Protein AF-A0A9W2W511-F1 (afdb_monomer_lite)

Structure (mmCIF, N/CA/C/O backbone):
data_AF-A0A9W2W511-F1
#
_entry.id   AF-A0A9W2W511-F1
#
loop_
_atom_site.group_PDB
_atom_site.id
_atom_site.type_symbol
_atom_site.label_atom_id
_atom_site.label_alt_id
_atom_site.label_comp_id
_atom_site.label_asym_id
_atom_site.label_entity_id
_atom_site.label_seq_id
_atom_site.pdbx_PDB_ins_code
_atom_site.Cartn_x
_atom_site.Cartn_y
_atom_site.Cartn_z
_atom_site.occupancy
_atom_site.B_iso_or_equiv
_atom_site.auth_seq_id
_atom_site.auth_comp_id
_atom_site.auth_asym_id
_atom_site.auth_atom_id
_atom_site.pdbx_PDB_model_num
ATOM 1 N N . MET A 1 1 ? -49.261 64.156 20.845 1.00 35.69 1 MET A N 1
ATOM 2 C CA . MET A 1 1 ? -50.528 64.525 20.177 1.00 35.69 1 MET A CA 1
ATOM 3 C C . MET A 1 1 ? -50.580 63.798 18.839 1.00 35.69 1 MET A C 1
ATOM 5 O O . MET A 1 1 ? -49.623 63.997 18.101 1.00 35.69 1 MET A O 1
ATOM 9 N N . PRO A 1 2 ? -51.620 63.019 18.482 1.00 47.09 2 PRO A N 1
ATOM 10 C CA . PRO A 1 2 ? -52.553 62.186 19.269 1.00 47.09 2 PRO A CA 1
ATOM 11 C C . PRO A 1 2 ? -52.069 60.701 19.261 1.00 47.09 2 PRO A C 1
ATOM 13 O O . PRO A 1 2 ? -51.293 60.319 18.399 1.00 47.09 2 PRO A O 1
ATOM 16 N N . VAL A 1 3 ? -52.242 59.843 20.273 1.00 34.47 3 VAL A N 1
ATOM 17 C CA . VAL A 1 3 ? -53.449 59.222 20.862 1.00 34.47 3 VAL A CA 1
ATOM 18 C C . VAL A 1 3 ? -54.371 58.553 19.835 1.00 34.47 3 VAL A C 1
ATOM 20 O O . VAL A 1 3 ? -55.122 59.237 19.152 1.00 34.47 3 VAL A O 1
ATOM 23 N N . SER A 1 4 ? -54.399 57.216 19.814 1.00 40.47 4 SER A N 1
ATOM 24 C CA . SER A 1 4 ? -55.650 56.442 19.774 1.00 40.47 4 SER A CA 1
ATOM 25 C C . SER A 1 4 ? -55.435 54.992 20.209 1.00 40.47 4 SER A C 1
ATOM 27 O O . SER A 1 4 ? -54.408 54.371 19.956 1.00 40.47 4 SER A O 1
ATOM 29 N N . ARG A 1 5 ? -56.439 54.521 20.938 1.00 38.53 5 ARG A N 1
ATOM 30 C CA . ARG A 1 5 ? -56.576 53.324 21.765 1.00 38.53 5 ARG A CA 1
ATOM 31 C C . ARG A 1 5 ? -57.845 52.622 21.275 1.00 38.53 5 ARG A C 1
ATOM 33 O O . ARG A 1 5 ? -58.806 53.330 21.005 1.00 38.53 5 ARG A O 1
ATOM 40 N N . SER A 1 6 ? -57.846 51.291 21.195 1.00 40.50 6 SER A N 1
ATOM 41 C CA . SER A 1 6 ? -59.015 50.385 21.336 1.00 40.50 6 SER A CA 1
ATOM 42 C C . SER A 1 6 ? -58.524 48.972 21.006 1.00 40.50 6 SER A C 1
ATOM 44 O O . SER A 1 6 ? -57.981 48.768 19.930 1.00 40.50 6 SER A O 1
ATOM 46 N N . GLN A 1 7 ? -58.417 48.002 21.916 1.00 40.16 7 GLN A N 1
ATOM 47 C CA . GLN A 1 7 ? -59.412 47.324 22.764 1.00 40.16 7 GLN A CA 1
ATOM 48 C C . GLN A 1 7 ? -60.573 46.642 22.018 1.00 40.16 7 GLN A C 1
ATOM 50 O O . GLN A 1 7 ? -61.466 47.297 21.502 1.00 40.16 7 GLN A O 1
ATOM 55 N N . HIS A 1 8 ? -60.520 45.305 22.116 1.00 36.00 8 HIS A N 1
ATOM 56 C CA . HIS A 1 8 ? -61.588 44.300 22.181 1.00 36.00 8 HIS A CA 1
ATOM 57 C C . HIS A 1 8 ? -62.564 44.127 21.013 1.00 36.00 8 HIS A C 1
ATOM 59 O O . HIS A 1 8 ? -63.449 44.942 20.804 1.00 36.00 8 HIS A O 1
ATOM 65 N N . THR A 1 9 ? -62.552 42.915 20.450 1.00 38.72 9 THR A N 1
ATOM 66 C CA . THR A 1 9 ? -63.749 42.062 20.429 1.00 38.72 9 THR A CA 1
ATOM 67 C C . THR A 1 9 ? -63.367 40.614 20.748 1.00 38.72 9 THR A C 1
ATOM 69 O O . THR A 1 9 ? -62.221 40.195 20.603 1.00 38.72 9 THR A O 1
ATOM 72 N N . ASN A 1 10 ? -64.343 39.926 21.320 1.00 34.25 10 ASN A N 1
ATOM 73 C CA . ASN A 1 10 ? -64.330 38.634 21.981 1.00 34.25 10 ASN A CA 1
ATOM 74 C C . ASN A 1 10 ? -65.014 37.644 21.034 1.00 34.25 10 ASN A C 1
ATOM 76 O O . ASN A 1 10 ? -66.103 37.974 20.575 1.00 34.25 10 ASN A O 1
ATOM 80 N N . GLU A 1 11 ? -64.467 36.453 20.791 1.00 35.28 11 GLU A N 1
ATOM 81 C CA . GLU A 1 11 ? -65.323 35.346 20.362 1.00 35.28 11 GLU A CA 1
ATOM 82 C C . GLU A 1 11 ? -64.813 33.995 20.863 1.00 35.28 11 GLU A C 1
ATOM 84 O O . GLU A 1 11 ? -63.622 33.691 20.908 1.00 35.28 11 GLU A O 1
ATOM 89 N N . ARG A 1 12 ? -65.795 33.238 21.331 1.00 37.22 12 ARG A N 1
ATOM 90 C CA . ARG A 1 12 ? -65.760 32.019 22.119 1.00 37.22 12 ARG A CA 1
ATOM 91 C C . ARG A 1 12 ? -66.079 30.877 21.160 1.00 37.22 12 ARG A C 1
ATOM 93 O O . ARG A 1 12 ? -67.118 30.929 20.515 1.00 37.22 12 ARG A O 1
ATOM 100 N N . ALA A 1 13 ? -65.252 29.839 21.115 1.00 37.69 13 ALA A N 1
ATOM 101 C CA . ALA A 1 13 ? -65.645 28.551 20.555 1.00 37.69 13 ALA A CA 1
ATOM 102 C C . ALA A 1 13 ? -65.171 27.437 21.493 1.00 37.69 13 ALA A C 1
ATOM 104 O O . ALA A 1 13 ? -63.991 27.331 21.824 1.00 37.69 13 ALA A O 1
ATOM 105 N N . GLU A 1 14 ? -66.145 26.680 21.985 1.00 32.97 14 GLU A N 1
ATOM 106 C CA . GLU A 1 14 ? -65.990 25.535 22.870 1.00 32.97 14 GLU A CA 1
ATOM 107 C C . GLU A 1 14 ? -65.532 24.274 22.124 1.00 32.97 14 GLU A C 1
ATOM 109 O O . GLU A 1 14 ? -65.790 24.114 20.936 1.00 32.97 14 GLU A O 1
ATOM 114 N N . ALA A 1 15 ? -64.941 23.373 22.919 1.00 36.94 15 ALA A N 1
ATOM 115 C CA . ALA A 1 15 ? -64.966 21.911 22.837 1.00 36.94 15 ALA A CA 1
ATOM 116 C C . ALA A 1 15 ? -64.470 21.217 21.553 1.00 36.94 15 ALA A C 1
ATOM 118 O O . ALA A 1 15 ? -65.066 21.300 20.492 1.00 36.94 15 ALA A O 1
ATOM 119 N N . HIS A 1 16 ? -63.444 20.374 21.696 1.00 37.28 16 HIS A N 1
ATOM 120 C CA . HIS A 1 16 ? -63.618 18.915 21.745 1.00 37.28 16 HIS A CA 1
ATOM 121 C C . HIS A 1 16 ? -62.263 18.255 22.029 1.00 37.28 16 HIS A C 1
ATOM 123 O O . HIS A 1 16 ? -61.260 18.519 21.370 1.00 37.28 16 HIS A O 1
ATOM 129 N N . GLY A 1 17 ? -62.227 17.419 23.065 1.00 35.94 17 GLY A N 1
ATOM 130 C CA . GLY A 1 17 ? -61.049 16.641 23.412 1.00 35.94 17 GLY A CA 1
ATOM 131 C C . GLY A 1 17 ? -60.789 15.516 22.414 1.00 35.94 17 GLY A C 1
ATOM 132 O O . GLY A 1 17 ? -61.714 14.872 21.933 1.00 35.94 17 GLY A O 1
ATOM 133 N N . CYS A 1 18 ? -59.516 15.213 22.200 1.00 32.47 18 CYS A N 1
ATOM 134 C CA . CYS A 1 18 ? -59.078 13.836 22.046 1.00 32.47 18 CYS A CA 1
ATOM 135 C C . CYS A 1 18 ? -57.700 13.735 22.686 1.00 32.47 18 CYS A C 1
ATOM 137 O O . CYS A 1 18 ? -56.709 14.264 22.183 1.00 32.47 18 CYS A O 1
ATOM 139 N N . GLY A 1 19 ? -57.671 13.115 23.862 1.00 48.19 19 GLY A N 1
ATOM 140 C CA . GLY A 1 19 ? -56.437 12.762 24.526 1.00 48.19 19 GLY A CA 1
ATOM 141 C C . GLY A 1 19 ? -55.664 11.772 23.670 1.00 48.19 19 GLY A C 1
ATOM 142 O O . GLY A 1 19 ? -56.113 10.660 23.424 1.00 48.19 19 GLY A O 1
ATOM 143 N N . THR A 1 20 ? -54.458 12.156 23.297 1.00 41.62 20 THR A N 1
ATOM 144 C CA . THR A 1 20 ? -53.346 11.220 23.211 1.00 41.62 20 THR A CA 1
ATOM 145 C C . THR A 1 20 ? -52.296 11.770 24.149 1.00 41.62 20 THR A C 1
ATOM 147 O O . THR A 1 20 ? -51.426 12.551 23.767 1.00 41.62 20 THR A O 1
ATOM 150 N N . GLY A 1 21 ? -52.446 11.420 25.427 1.00 37.53 21 GLY A N 1
ATOM 151 C CA . GLY A 1 21 ? -51.345 11.517 26.361 1.00 37.53 21 GLY A CA 1
ATOM 152 C C . GLY A 1 21 ? -50.221 10.670 25.790 1.00 37.53 21 GLY A C 1
ATOM 153 O O . GLY A 1 21 ? -50.273 9.446 25.856 1.00 37.53 21 GLY A O 1
ATOM 154 N N . ILE A 1 22 ? -49.219 11.320 25.201 1.00 45.56 22 ILE A N 1
ATOM 155 C CA . ILE A 1 22 ? -47.906 10.712 25.067 1.00 45.56 22 ILE A CA 1
ATOM 156 C C . ILE A 1 22 ? -47.448 10.573 26.510 1.00 45.56 22 ILE A C 1
ATOM 158 O O . ILE A 1 22 ? -46.974 11.528 27.129 1.00 45.56 22 ILE A O 1
ATOM 162 N N . LEU A 1 23 ? -47.724 9.398 27.077 1.00 43.97 23 LEU A N 1
ATOM 163 C CA . LEU A 1 23 ? -47.110 8.938 28.301 1.00 43.97 23 LEU A CA 1
ATOM 164 C C . LEU A 1 23 ? -45.616 9.111 28.071 1.00 43.97 23 LEU A C 1
ATOM 166 O O . LEU A 1 23 ? -44.988 8.359 27.328 1.00 43.97 23 LEU A O 1
ATOM 170 N N . LYS A 1 24 ? -45.067 10.167 28.672 1.00 49.78 24 LYS A N 1
ATOM 171 C CA . LYS A 1 24 ? -43.649 10.261 28.956 1.00 49.78 24 LYS A CA 1
ATOM 172 C C . LYS A 1 24 ? -43.367 9.033 29.804 1.00 49.78 24 LYS A C 1
ATOM 174 O O . LYS A 1 24 ? -43.599 9.051 31.010 1.00 49.78 24 LYS A O 1
ATOM 179 N N . HIS A 1 25 ? -42.956 7.946 29.159 1.00 45.38 25 HIS A N 1
ATOM 180 C CA . HIS A 1 25 ? -42.264 6.876 29.842 1.00 45.38 25 HIS A CA 1
ATOM 181 C C . HIS A 1 25 ? -41.047 7.550 30.466 1.00 45.38 25 HIS A C 1
ATOM 183 O O . HIS A 1 25 ? -40.072 7.867 29.789 1.00 45.38 25 HIS A O 1
ATOM 189 N N . ALA A 1 26 ? -41.155 7.860 31.757 1.00 54.28 26 ALA A N 1
ATOM 190 C CA . ALA A 1 26 ? -39.982 8.037 32.579 1.00 54.28 26 ALA A CA 1
ATOM 191 C C . ALA A 1 26 ? -39.166 6.753 32.385 1.00 54.28 26 ALA A C 1
ATOM 193 O O . ALA A 1 26 ? -39.734 5.668 32.568 1.00 54.28 26 ALA A O 1
ATOM 194 N N . PRO A 1 27 ? -37.896 6.830 31.956 1.00 51.84 27 PRO A N 1
ATOM 195 C CA . PRO A 1 27 ? -37.087 5.635 31.920 1.00 51.84 27 PRO A CA 1
ATOM 196 C C . PRO A 1 27 ? -37.015 5.146 33.361 1.00 51.84 27 PRO A C 1
ATOM 198 O O . PRO A 1 27 ? -36.622 5.886 34.270 1.00 51.84 27 PRO A O 1
ATOM 201 N N . CYS A 1 28 ? -37.499 3.923 33.567 1.00 44.16 28 CYS A N 1
ATOM 202 C CA . CYS A 1 28 ? -37.281 3.209 34.805 1.00 44.16 28 CYS A CA 1
ATOM 203 C C . CYS A 1 28 ? -35.778 3.282 35.093 1.00 44.16 28 CYS A C 1
ATOM 205 O O . CYS A 1 28 ? -34.966 3.136 34.176 1.00 44.16 28 CYS A O 1
ATOM 207 N N . LYS A 1 29 ? -35.404 3.551 36.347 1.00 51.94 29 LYS A N 1
ATOM 208 C CA . LYS A 1 29 ? -34.031 3.369 36.835 1.00 51.94 29 LYS A CA 1
ATOM 209 C C . LYS A 1 29 ? -33.733 1.867 36.882 1.00 51.94 29 LYS A C 1
ATOM 211 O O . LYS A 1 29 ? -33.485 1.309 37.943 1.00 51.94 29 LYS A O 1
ATOM 216 N N . ASP A 1 30 ? -33.780 1.218 35.732 1.00 52.12 30 ASP A N 1
ATOM 217 C CA . ASP A 1 30 ? -33.088 -0.031 35.529 1.00 52.12 30 ASP A CA 1
ATOM 218 C C . ASP A 1 30 ? -31.653 0.365 35.225 1.00 52.12 30 ASP A C 1
ATOM 220 O O . ASP A 1 30 ? -31.381 1.145 34.310 1.00 52.12 30 ASP A O 1
ATOM 224 N N . CYS A 1 31 ? -30.730 -0.113 36.051 1.00 55.03 31 CYS A N 1
ATOM 225 C CA . CYS A 1 31 ? -29.305 -0.040 35.790 1.00 55.03 31 CYS A CA 1
ATOM 226 C C . CYS A 1 31 ? -29.017 -0.840 34.510 1.00 55.03 31 CYS A C 1
ATOM 228 O O . CYS A 1 31 ? -28.556 -1.977 34.583 1.00 55.03 31 CYS A O 1
ATOM 230 N N . GLN A 1 32 ? -29.322 -0.287 33.333 1.00 60.22 32 GLN A N 1
ATOM 231 C CA . GLN A 1 32 ? -28.792 -0.792 32.077 1.00 60.22 32 GLN A CA 1
ATOM 232 C C . GLN A 1 32 ? -27.286 -0.598 32.173 1.00 60.22 32 GLN A C 1
ATOM 234 O O . GLN A 1 32 ? -26.767 0.506 32.021 1.00 60.22 32 GLN A O 1
ATOM 239 N N . ALA A 1 33 ? -26.595 -1.672 32.545 1.00 68.00 33 ALA A N 1
ATOM 240 C CA . ALA A 1 33 ? -25.152 -1.724 32.520 1.00 68.00 33 ALA A CA 1
ATOM 241 C C . ALA A 1 33 ? -24.727 -1.426 31.080 1.00 68.00 33 ALA A C 1
ATOM 243 O O . ALA A 1 33 ? -24.914 -2.252 30.188 1.00 68.00 33 ALA A O 1
ATOM 244 N N . ILE A 1 34 ? -24.219 -0.215 30.851 1.00 80.88 34 ILE A N 1
ATOM 245 C CA . ILE A 1 34 ? -23.644 0.177 29.569 1.00 80.88 34 ILE A CA 1
ATOM 246 C C . ILE A 1 34 ? -22.478 -0.777 29.325 1.00 80.88 34 ILE A C 1
ATOM 248 O O . ILE A 1 34 ? -21.502 -0.786 30.082 1.00 80.88 34 ILE A O 1
ATOM 252 N N . MET A 1 35 ? -22.602 -1.632 28.312 1.00 89.88 35 MET A N 1
ATOM 253 C CA . MET A 1 35 ? -21.525 -2.544 27.955 1.00 89.88 35 MET A CA 1
ATOM 254 C C . MET A 1 35 ? -20.388 -1.733 27.331 1.00 89.88 35 MET A C 1
ATOM 256 O O . MET A 1 35 ? -20.573 -1.039 26.330 1.00 89.88 35 MET A O 1
ATOM 260 N N . LYS A 1 36 ? -19.211 -1.811 27.959 1.00 95.06 36 LYS A N 1
ATOM 261 C CA . LYS A 1 36 ? -17.995 -1.136 27.503 1.00 95.06 36 LYS A CA 1
ATOM 262 C C . LYS A 1 36 ? -17.205 -2.048 26.573 1.00 95.06 36 LYS A C 1
ATOM 264 O O . LYS A 1 36 ? -17.021 -3.227 26.871 1.00 95.06 36 LYS A O 1
ATOM 269 N N . VAL A 1 37 ? -16.710 -1.494 25.473 1.00 95.44 37 VAL A N 1
ATOM 270 C CA . VAL A 1 37 ? -15.959 -2.203 24.433 1.00 95.44 37 VAL A CA 1
ATOM 271 C C . VAL A 1 37 ? -14.602 -1.531 24.245 1.00 95.44 37 VAL A C 1
ATOM 273 O O . VAL A 1 37 ? -14.513 -0.309 24.163 1.00 95.44 37 VAL A O 1
ATOM 276 N N . LEU A 1 38 ? -13.536 -2.327 24.157 1.00 95.44 38 LEU A N 1
ATOM 277 C CA . LEU A 1 38 ? -12.192 -1.839 23.856 1.00 95.44 38 LEU A CA 1
ATOM 278 C C . LEU A 1 38 ? -11.797 -2.251 22.434 1.00 95.44 38 LEU A C 1
ATOM 280 O O . LEU A 1 38 ? -11.765 -3.438 22.116 1.00 95.44 38 LEU A O 1
ATOM 284 N N . LEU A 1 39 ? -11.482 -1.276 21.587 1.00 94.31 39 LEU A N 1
ATOM 285 C CA . LEU A 1 39 ? -11.023 -1.479 20.216 1.00 94.31 39 LEU A CA 1
ATOM 286 C C . LEU A 1 39 ? -9.498 -1.358 20.169 1.00 94.31 39 LEU A C 1
ATOM 288 O O . LEU A 1 39 ? -8.945 -0.312 20.493 1.00 94.31 39 LEU A O 1
ATOM 292 N N . LEU A 1 40 ? -8.820 -2.425 19.747 1.00 94.31 40 LEU A N 1
ATOM 293 C CA . LEU A 1 40 ? -7.361 -2.501 19.635 1.00 94.31 40 LEU A CA 1
ATOM 294 C C . LEU A 1 40 ? -6.981 -2.575 18.152 1.00 94.31 40 LEU A C 1
ATOM 296 O O . LEU A 1 40 ? -6.805 -3.661 17.602 1.00 94.31 40 LEU A O 1
ATOM 300 N N . LYS A 1 41 ? -6.929 -1.428 17.472 1.00 89.94 41 LYS A N 1
ATOM 301 C CA . LYS A 1 41 ? -6.676 -1.359 16.021 1.00 89.94 41 LYS A CA 1
ATOM 302 C C . LYS A 1 41 ? -5.945 -0.083 15.628 1.00 89.94 41 LYS A C 1
ATOM 304 O O . LYS A 1 41 ? -5.939 0.880 16.382 1.00 89.94 41 LYS A O 1
ATOM 309 N N . ASP A 1 42 ? -5.389 -0.065 14.420 1.00 86.31 42 ASP A N 1
ATOM 310 C CA . ASP A 1 42 ? -4.943 1.176 13.775 1.00 86.31 42 ASP A CA 1
ATOM 311 C C . ASP A 1 42 ? -6.146 2.124 13.608 1.00 86.31 42 ASP A C 1
ATOM 313 O O . ASP A 1 42 ? -7.170 1.667 13.082 1.00 86.31 42 ASP A O 1
ATOM 317 N N . PRO A 1 43 ? -6.096 3.388 14.063 1.00 82.75 43 PRO A N 1
ATOM 318 C CA . PRO A 1 43 ? -7.183 4.341 13.870 1.00 82.75 43 PRO A CA 1
ATOM 319 C C . PRO A 1 43 ? -7.488 4.499 12.381 1.00 82.75 43 PRO A C 1
ATOM 321 O O . PRO A 1 43 ? -6.585 4.589 11.553 1.00 82.75 43 PRO A O 1
ATOM 324 N N . LYS A 1 44 ? -8.770 4.502 12.023 1.00 79.06 44 LYS A N 1
ATOM 325 C CA . LYS A 1 44 ? -9.201 4.858 10.671 1.00 79.06 44 LYS A CA 1
ATOM 326 C C . LYS A 1 44 ? -10.322 5.864 10.804 1.00 79.06 44 LYS A C 1
ATOM 328 O O . LYS A 1 44 ? -11.312 5.563 11.459 1.00 79.06 44 LYS A O 1
ATOM 333 N N . GLU A 1 45 ? -10.153 7.016 10.184 1.00 68.56 45 GLU A N 1
ATOM 334 C CA . GLU A 1 45 ? -11.217 8.003 10.063 1.00 68.56 45 GLU A CA 1
ATOM 335 C C . GLU A 1 45 ? -11.918 7.789 8.725 1.00 68.56 45 GLU A C 1
ATOM 337 O O . GLU A 1 45 ? -11.273 7.490 7.716 1.00 68.56 45 GLU A O 1
ATOM 342 N N . ASP A 1 46 ? -13.244 7.870 8.734 1.00 68.50 46 ASP A N 1
ATOM 343 C CA . ASP A 1 46 ? -14.017 8.027 7.509 1.00 68.50 46 ASP A CA 1
ATOM 344 C C . ASP A 1 46 ? -14.319 9.507 7.242 1.00 68.50 46 ASP A C 1
ATOM 346 O O . ASP A 1 46 ? -13.854 10.391 7.965 1.00 68.50 46 ASP A O 1
ATOM 350 N N . ASP A 1 47 ? -15.119 9.785 6.211 1.00 64.62 47 ASP A N 1
ATOM 351 C CA . ASP A 1 47 ? -15.475 11.146 5.788 1.00 64.62 47 ASP A CA 1
ATOM 352 C C . ASP A 1 47 ? -16.151 11.986 6.894 1.00 64.62 47 ASP A C 1
ATOM 354 O O . ASP A 1 47 ? -16.257 13.205 6.771 1.00 64.62 47 ASP A O 1
ATOM 358 N N . CYS A 1 48 ? -16.614 11.355 7.981 1.00 64.06 48 CYS A N 1
ATOM 359 C CA . CYS A 1 48 ? -17.249 12.012 9.125 1.00 64.06 48 CYS A CA 1
ATOM 360 C C . CYS A 1 48 ? -16.296 12.236 10.316 1.00 64.06 48 CYS A C 1
ATOM 362 O O . CYS A 1 48 ? -16.746 12.699 11.365 1.00 64.06 48 CYS A O 1
ATOM 364 N N . GLY A 1 49 ? -15.006 11.901 10.193 1.00 78.56 49 GLY A N 1
ATOM 365 C CA . GLY A 1 49 ? -14.000 12.121 11.240 1.00 78.56 49 GLY A CA 1
ATOM 366 C C . GLY A 1 49 ? -14.173 11.243 12.487 1.00 78.56 49 GLY A C 1
ATOM 367 O O . GLY A 1 49 ? -13.646 11.572 13.548 1.00 78.56 49 GLY A O 1
ATOM 368 N N . GLN A 1 50 ? -14.930 10.143 12.396 1.00 81.62 50 GLN A N 1
ATOM 369 C CA . GLN A 1 50 ? -15.067 9.156 13.473 1.00 81.62 50 GLN A CA 1
ATOM 370 C C . GLN A 1 50 ? -14.731 7.748 12.983 1.00 81.62 50 GLN A C 1
ATOM 372 O O . GLN A 1 50 ? -14.953 7.407 11.823 1.00 81.62 50 GLN A O 1
ATOM 377 N N . ASP A 1 51 ? -14.222 6.903 13.885 1.00 89.44 51 ASP A N 1
ATOM 378 C CA . ASP A 1 51 ? -13.992 5.495 13.565 1.00 89.44 51 ASP A CA 1
ATOM 379 C C . ASP A 1 51 ? -15.341 4.778 13.360 1.00 89.44 51 ASP A C 1
ATOM 381 O O . ASP A 1 51 ? -16.227 4.878 14.222 1.00 89.44 51 ASP A O 1
ATOM 385 N N . PRO A 1 52 ? -15.519 4.029 12.255 1.00 91.06 52 PRO A N 1
ATOM 386 C CA . PRO A 1 52 ? -16.792 3.395 11.931 1.00 91.06 52 PRO A CA 1
ATOM 387 C C . PRO A 1 52 ? -17.253 2.400 13.002 1.00 91.06 52 PRO A C 1
ATOM 389 O O . PRO A 1 52 ? -18.457 2.257 13.203 1.00 91.06 52 PRO A O 1
ATOM 392 N N . TYR A 1 53 ? -16.333 1.754 13.731 1.00 92.38 53 TYR A N 1
ATOM 393 C CA . TYR A 1 53 ? -16.704 0.880 14.844 1.00 92.38 53 TYR A CA 1
ATOM 394 C C . TYR A 1 53 ? -17.244 1.681 16.024 1.00 92.38 53 TYR A C 1
ATOM 396 O O . TYR A 1 53 ? -18.248 1.284 16.601 1.00 92.38 53 TYR A O 1
ATOM 404 N N . ILE A 1 54 ? -16.613 2.805 16.379 1.00 91.44 54 ILE A N 1
ATOM 405 C CA . ILE A 1 54 ? -17.085 3.654 17.483 1.00 91.44 54 ILE A CA 1
ATOM 406 C C . ILE A 1 54 ? -18.492 4.171 17.178 1.00 91.44 54 ILE A C 1
ATOM 408 O O . ILE A 1 54 ? -19.370 4.082 18.036 1.00 91.44 54 ILE A O 1
ATOM 412 N N . ARG A 1 55 ? -18.719 4.657 15.949 1.00 90.56 55 ARG A N 1
ATOM 413 C CA . ARG A 1 55 ? -20.038 5.131 15.519 1.00 90.56 55 ARG A CA 1
ATOM 414 C C . ARG A 1 55 ? -21.081 4.023 15.613 1.00 90.56 55 ARG A C 1
ATOM 416 O O . ARG A 1 55 ? -22.105 4.221 16.258 1.00 90.56 55 ARG A O 1
ATOM 423 N N . GLU A 1 56 ? -20.823 2.875 14.989 1.00 92.94 56 GLU A N 1
ATOM 424 C CA . GLU A 1 56 ? -21.799 1.785 14.925 1.00 92.94 56 GLU A CA 1
ATOM 425 C C . GLU A 1 56 ? -22.105 1.229 16.320 1.00 92.94 56 GLU A C 1
ATOM 427 O O . GLU A 1 56 ? -23.265 1.085 16.683 1.00 92.94 56 GLU A O 1
ATOM 432 N N . LEU A 1 57 ? -21.084 1.000 17.152 1.00 93.19 57 LEU A N 1
ATOM 433 C CA . LEU A 1 57 ? -21.263 0.541 18.534 1.00 93.19 57 LEU A CA 1
ATOM 434 C C . LEU A 1 57 ? -22.088 1.544 19.358 1.00 93.19 57 LEU A C 1
ATOM 436 O O . LEU A 1 57 ? -22.991 1.140 20.095 1.00 93.19 57 LEU A O 1
ATOM 440 N N . GLY A 1 58 ? -21.849 2.844 19.168 1.00 91.38 58 GLY A N 1
ATOM 441 C CA . GLY A 1 58 ? -22.627 3.906 19.803 1.00 91.38 58 GLY A CA 1
ATOM 442 C C . GLY A 1 58 ? -24.118 3.865 19.449 1.00 91.38 58 GLY A C 1
ATOM 443 O O . GLY A 1 58 ? -24.950 4.093 20.328 1.00 91.38 58 GLY A O 1
ATOM 444 N N . LEU A 1 59 ? -24.476 3.500 18.208 1.00 91.19 59 LEU A N 1
ATOM 445 C CA . LEU A 1 59 ? -25.879 3.351 17.782 1.00 91.19 59 LEU A CA 1
ATOM 446 C C . LEU A 1 59 ? -26.625 2.248 18.552 1.00 91.19 59 LEU A C 1
ATOM 448 O O . LEU A 1 59 ? -27.838 2.347 18.729 1.00 91.19 59 LEU A O 1
ATOM 452 N N . TYR A 1 60 ? -25.912 1.236 19.055 1.00 92.88 60 TYR A N 1
ATOM 453 C CA . TYR A 1 60 ? -26.476 0.144 19.861 1.00 92.88 60 TYR A CA 1
ATOM 454 C C . TYR A 1 60 ? -26.294 0.342 21.376 1.00 92.88 60 TYR A C 1
ATOM 456 O O . TYR A 1 60 ? -26.522 -0.588 22.149 1.00 92.88 60 TYR A O 1
ATOM 464 N N . GLY A 1 61 ? -25.891 1.538 21.823 1.00 92.56 61 GLY A N 1
ATOM 465 C CA . GLY A 1 61 ? -25.710 1.848 23.246 1.00 92.56 61 GLY A CA 1
ATOM 466 C C . GLY A 1 61 ? -24.464 1.215 23.877 1.00 92.56 61 GLY A C 1
ATOM 467 O O . GLY A 1 61 ? -24.410 1.056 25.097 1.00 92.56 61 GLY A O 1
ATOM 468 N N . LEU A 1 62 ? -23.473 0.843 23.062 1.00 94.12 62 LEU A N 1
ATOM 469 C CA . LEU A 1 62 ? -22.183 0.320 23.509 1.00 94.12 62 LEU A CA 1
ATOM 470 C C . LEU A 1 62 ? -21.174 1.469 23.630 1.00 94.12 62 LEU A C 1
ATOM 472 O O . LEU A 1 62 ? -20.966 2.234 22.689 1.00 94.12 62 LEU A O 1
ATOM 476 N N . GLU A 1 63 ? -20.513 1.577 24.782 1.00 94.62 63 GLU A N 1
ATOM 477 C CA . GLU A 1 63 ? -19.465 2.578 25.013 1.00 94.62 63 GLU A CA 1
ATOM 478 C C . GLU A 1 63 ? -18.126 2.024 24.513 1.00 94.62 63 GLU A C 1
ATOM 480 O O . GLU A 1 63 ? -17.523 1.167 25.161 1.00 94.62 63 GLU A O 1
ATOM 485 N N . ALA A 1 64 ? -17.670 2.485 23.348 1.00 94.38 64 ALA A N 1
ATOM 486 C CA . ALA A 1 64 ? -16.434 2.018 22.728 1.00 94.38 64 ALA A CA 1
ATOM 487 C C . ALA A 1 64 ? -15.260 2.979 22.976 1.00 94.38 64 ALA A C 1
ATOM 489 O O . ALA A 1 64 ? -15.352 4.171 22.689 1.00 94.38 64 ALA A O 1
ATOM 490 N N . THR A 1 65 ? -14.125 2.437 23.419 1.00 94.44 65 THR A N 1
ATOM 491 C CA . THR A 1 65 ? -12.847 3.154 23.544 1.00 94.44 65 THR A CA 1
ATOM 492 C C . THR A 1 65 ? -11.836 2.542 22.584 1.00 94.44 65 THR A C 1
ATOM 494 O O . THR A 1 65 ? -11.645 1.328 22.597 1.00 94.44 65 THR A O 1
ATOM 497 N N . LEU A 1 66 ? -11.161 3.354 21.767 1.00 93.62 66 LEU A N 1
ATOM 498 C CA . LEU A 1 66 ? -10.127 2.884 20.841 1.00 93.62 66 LEU A CA 1
ATOM 499 C C . LEU A 1 66 ? -8.729 3.161 21.394 1.00 93.62 66 LEU A C 1
ATOM 501 O O . LEU A 1 66 ? -8.404 4.296 21.733 1.00 93.62 66 LEU A O 1
ATOM 505 N N . ILE A 1 67 ? -7.899 2.120 21.446 1.00 94.69 67 ILE A N 1
ATOM 506 C CA . ILE A 1 67 ? -6.465 2.214 21.719 1.00 94.69 67 ILE A CA 1
ATOM 507 C C . ILE A 1 67 ? -5.710 1.819 20.440 1.00 94.69 67 ILE A C 1
ATOM 509 O O . ILE A 1 67 ? -5.845 0.678 19.981 1.00 94.69 67 ILE A O 1
ATOM 513 N N . PRO A 1 68 ? -4.905 2.728 19.861 1.00 92.19 68 PRO A N 1
ATOM 514 C CA . PRO A 1 68 ? -4.044 2.396 18.738 1.00 92.19 68 PRO A CA 1
ATOM 515 C C . PRO A 1 68 ? -2.954 1.419 19.182 1.00 92.19 68 PRO A C 1
ATOM 517 O O . PRO A 1 68 ? -2.201 1.696 20.112 1.00 92.19 68 PRO A O 1
ATOM 520 N N . VAL A 1 69 ? -2.868 0.269 18.513 1.00 93.81 69 VAL A N 1
ATOM 521 C CA . VAL A 1 69 ? -1.866 -0.777 18.814 1.00 93.81 69 VAL A CA 1
ATOM 522 C C . VAL A 1 69 ? -0.809 -0.941 17.724 1.00 93.81 69 VAL A C 1
ATOM 524 O O . VAL A 1 69 ? 0.099 -1.755 17.864 1.00 93.81 69 VAL A O 1
ATOM 527 N N . LEU A 1 70 ? -0.921 -0.177 16.639 1.00 91.50 70 LEU A N 1
ATOM 528 C CA . LEU A 1 70 ? 0.031 -0.160 15.537 1.00 91.50 70 LEU A CA 1
ATOM 529 C C . LEU A 1 70 ? 0.506 1.276 15.314 1.00 91.50 70 LEU A C 1
ATOM 531 O O . LEU A 1 70 ? -0.268 2.220 15.435 1.00 91.50 70 LEU A O 1
ATOM 535 N N . SER A 1 71 ? 1.785 1.415 14.985 1.00 89.19 71 SER A N 1
ATOM 536 C CA . SER A 1 71 ? 2.394 2.631 14.454 1.00 89.19 71 SER A CA 1
ATOM 537 C C . SER A 1 71 ? 3.411 2.210 13.400 1.00 89.19 71 SER A C 1
ATOM 539 O O . SER A 1 71 ? 3.939 1.094 13.451 1.00 89.19 71 SER A O 1
ATOM 541 N N . PHE A 1 72 ? 3.662 3.072 12.425 1.00 89.81 72 PHE A N 1
ATOM 542 C CA . PHE A 1 72 ? 4.626 2.823 11.365 1.00 89.81 72 PHE A CA 1
ATOM 543 C C . PHE A 1 72 ? 5.392 4.100 11.044 1.00 89.81 72 PHE A C 1
ATOM 545 O O . PHE A 1 72 ? 4.897 5.210 11.227 1.00 89.81 72 PHE A O 1
ATOM 552 N N . GLU A 1 73 ? 6.598 3.923 10.520 1.00 94.38 73 GLU A N 1
ATOM 553 C CA . GLU A 1 73 ? 7.442 5.008 10.042 1.00 94.38 73 GLU A CA 1
ATOM 554 C C . GLU A 1 73 ? 7.967 4.670 8.651 1.00 94.38 73 GLU A C 1
ATOM 556 O O . GLU A 1 73 ? 8.237 3.510 8.324 1.00 94.38 73 GLU A O 1
ATOM 561 N N . PHE A 1 74 ? 8.121 5.699 7.824 1.00 94.88 74 PHE A N 1
ATOM 562 C CA . PHE A 1 74 ? 8.699 5.555 6.498 1.00 94.88 74 PHE A CA 1
ATOM 563 C C . PHE A 1 74 ? 10.215 5.691 6.554 1.00 94.88 74 PHE A C 1
ATOM 565 O O . PHE A 1 74 ? 10.745 6.732 6.944 1.00 94.88 74 PHE A O 1
ATOM 572 N N . LEU A 1 75 ? 10.911 4.649 6.109 1.00 93.62 75 LEU A N 1
ATOM 573 C CA . LEU A 1 75 ? 12.366 4.566 6.148 1.00 93.62 75 LEU A CA 1
ATOM 574 C C . LEU A 1 75 ? 12.952 4.602 4.736 1.00 93.62 75 LEU A C 1
ATOM 576 O O . LEU A 1 75 ? 12.325 4.166 3.773 1.00 93.62 75 LEU A O 1
ATOM 580 N N . SER A 1 76 ? 14.182 5.106 4.622 1.00 93.94 76 SER A N 1
ATOM 581 C CA . SER A 1 76 ? 14.986 5.054 3.390 1.00 93.94 76 SER A CA 1
ATOM 582 C C . SER A 1 76 ? 14.323 5.655 2.142 1.00 93.94 76 SER A C 1
ATOM 584 O O . SER A 1 76 ? 14.617 5.227 1.025 1.00 93.94 76 SER A O 1
ATOM 586 N N . LEU A 1 77 ? 13.469 6.671 2.311 1.00 94.31 77 LEU A N 1
ATOM 587 C CA . LEU A 1 77 ? 12.706 7.276 1.213 1.00 94.31 77 LEU A CA 1
ATOM 588 C C . LEU A 1 77 ? 13.599 7.786 0.070 1.00 94.31 77 LEU A C 1
ATOM 590 O O . LEU A 1 77 ? 13.282 7.543 -1.088 1.00 94.31 77 LEU A O 1
ATOM 594 N N . SER A 1 78 ? 14.748 8.399 0.365 1.00 93.06 78 SER A N 1
ATOM 595 C CA . SER A 1 78 ? 15.670 8.877 -0.677 1.00 93.06 78 SER A CA 1
ATOM 596 C C . SER A 1 78 ? 16.250 7.733 -1.518 1.00 93.06 78 SER A C 1
ATOM 598 O O . SER A 1 78 ? 16.270 7.808 -2.744 1.00 93.06 78 SER A O 1
ATOM 600 N N . SER A 1 79 ? 16.651 6.624 -0.881 1.00 94.69 79 SER A N 1
ATOM 601 C CA . SER A 1 79 ? 17.116 5.432 -1.611 1.00 94.69 79 SER A CA 1
ATOM 602 C C . SER A 1 79 ? 15.981 4.791 -2.409 1.00 94.69 79 SER A C 1
ATOM 604 O O . SER A 1 79 ? 16.192 4.301 -3.518 1.00 94.69 79 SER A O 1
ATOM 606 N N . PHE A 1 80 ? 14.756 4.820 -1.880 1.00 94.75 80 PHE A N 1
ATOM 607 C CA . PHE A 1 80 ? 13.597 4.312 -2.598 1.00 94.75 80 PHE A CA 1
ATOM 608 C C . PHE A 1 80 ? 13.315 5.125 -3.868 1.00 94.75 80 PHE A C 1
ATOM 610 O O . PHE A 1 80 ? 13.194 4.556 -4.952 1.00 94.75 80 PHE A O 1
ATOM 617 N N . SER A 1 81 ? 13.316 6.452 -3.756 1.00 94.25 81 SER A N 1
ATOM 618 C CA . SER A 1 81 ? 13.166 7.380 -4.879 1.00 94.25 81 SER A CA 1
ATOM 619 C C . SER A 1 81 ? 14.280 7.222 -5.919 1.00 94.25 81 SER A C 1
ATOM 621 O O . SER A 1 81 ? 14.015 7.240 -7.125 1.00 94.25 81 SER A O 1
ATOM 623 N N . GLU A 1 82 ? 15.531 7.022 -5.496 1.00 94.44 82 GLU A N 1
ATOM 624 C CA . GLU A 1 82 ? 16.642 6.709 -6.400 1.00 94.44 82 GLU A CA 1
ATOM 625 C C . GLU A 1 82 ? 16.365 5.434 -7.205 1.00 94.44 82 GLU A C 1
ATOM 627 O O . GLU A 1 82 ? 16.461 5.450 -8.432 1.00 94.44 82 GLU A O 1
ATOM 632 N N . LYS A 1 83 ? 15.943 4.347 -6.550 1.00 95.75 83 LYS A N 1
ATOM 633 C CA . LYS A 1 83 ? 15.612 3.084 -7.228 1.00 95.75 83 LYS A CA 1
ATOM 634 C C . LYS A 1 83 ? 14.424 3.225 -8.179 1.00 95.75 83 LYS A C 1
ATOM 636 O O . LYS A 1 83 ? 14.479 2.706 -9.290 1.00 95.75 83 LYS A O 1
ATOM 641 N N . LEU A 1 84 ? 13.390 3.970 -7.786 1.00 94.88 84 LEU A N 1
ATOM 642 C CA . LEU A 1 84 ? 12.233 4.262 -8.641 1.00 94.88 84 LEU A CA 1
ATOM 643 C C . LEU A 1 84 ? 12.592 5.093 -9.878 1.00 94.88 84 LEU A C 1
ATOM 645 O O . LEU A 1 84 ? 11.880 5.036 -10.880 1.00 94.88 84 LEU A O 1
ATOM 649 N N . SER A 1 85 ? 13.695 5.842 -9.830 1.00 93.94 85 SER A N 1
ATOM 650 C CA . SER A 1 85 ? 14.176 6.642 -10.963 1.00 93.94 85 SER A CA 1
ATOM 651 C C . SER A 1 85 ? 14.901 5.814 -12.029 1.00 93.94 85 SER A C 1
ATOM 653 O O . SER A 1 85 ? 15.111 6.323 -13.127 1.00 93.94 85 SER A O 1
ATOM 655 N N . HIS A 1 86 ? 15.246 4.558 -11.724 1.00 95.06 86 HIS A N 1
ATOM 656 C CA . HIS A 1 86 ? 16.036 3.667 -12.581 1.00 95.06 86 HIS A CA 1
ATOM 657 C C . HIS A 1 86 ? 15.264 2.375 -12.915 1.00 95.06 86 HIS A C 1
ATOM 659 O O . HIS A 1 86 ? 15.662 1.278 -12.500 1.00 95.06 86 HIS A O 1
ATOM 665 N N . PRO A 1 87 ? 14.123 2.469 -13.629 1.00 94.88 87 PRO A N 1
ATOM 666 C CA . PRO A 1 87 ? 13.292 1.314 -13.967 1.00 94.88 87 PRO A CA 1
ATOM 667 C C . PRO A 1 87 ? 14.061 0.228 -14.735 1.00 94.88 87 PRO A C 1
ATOM 669 O O . PRO A 1 87 ? 13.776 -0.957 -14.580 1.00 94.88 87 PRO A O 1
ATOM 672 N N . GLU A 1 88 ? 15.059 0.588 -15.538 1.00 94.94 88 GLU A N 1
ATOM 673 C CA . GLU A 1 88 ? 15.926 -0.324 -16.291 1.00 94.94 88 GLU A CA 1
ATOM 674 C C . GLU A 1 88 ? 16.649 -1.368 -15.428 1.00 94.94 88 GLU A C 1
ATOM 676 O O . GLU A 1 88 ? 16.929 -2.457 -15.919 1.00 94.94 88 GLU A O 1
ATOM 681 N N . GLY A 1 89 ? 16.881 -1.084 -14.142 1.00 94.56 89 GLY A N 1
ATOM 682 C CA . GLY A 1 89 ? 17.520 -2.019 -13.213 1.00 94.56 89 GLY A CA 1
ATOM 683 C C . GLY A 1 89 ? 16.609 -3.137 -12.693 1.00 94.56 89 GLY A C 1
ATOM 684 O O . GLY A 1 89 ? 17.087 -4.022 -11.986 1.00 94.56 89 GLY A O 1
ATOM 685 N N . TYR A 1 90 ? 15.308 -3.108 -13.005 1.00 97.00 90 TYR A N 1
ATOM 686 C CA . TYR A 1 90 ? 14.311 -3.999 -12.404 1.00 97.00 90 TYR A CA 1
ATOM 687 C C . TYR A 1 90 ? 13.381 -4.621 -13.446 1.00 97.00 90 TYR A C 1
ATOM 689 O O . TYR A 1 90 ? 13.057 -4.004 -14.455 1.00 97.00 90 TYR A O 1
ATOM 697 N N . GLY A 1 91 ? 12.894 -5.837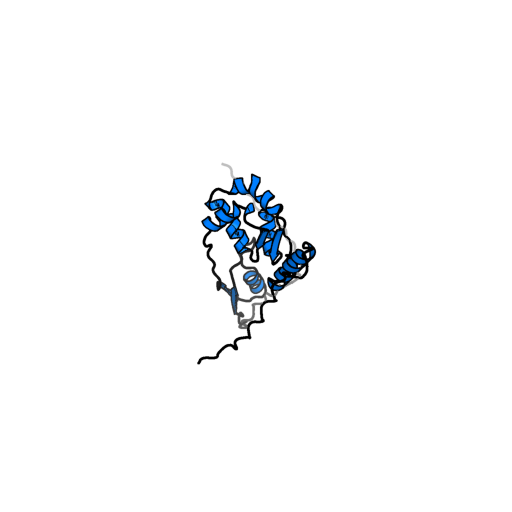 -13.188 1.00 95.31 91 GLY A N 1
ATOM 698 C CA 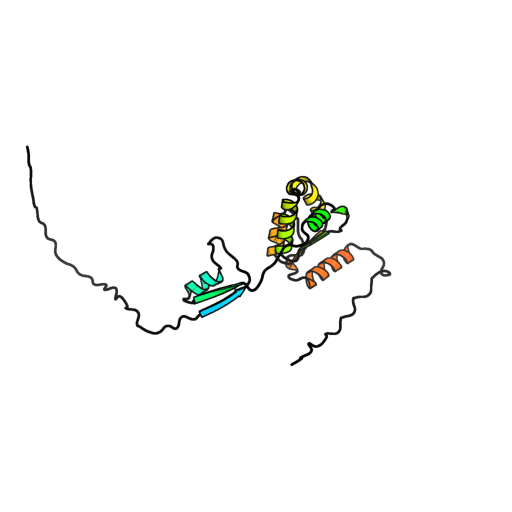. GLY A 1 91 ? 11.885 -6.492 -14.034 1.00 95.31 91 GLY A CA 1
ATOM 699 C C . GLY A 1 91 ? 10.447 -6.024 -13.778 1.00 95.31 91 GLY A C 1
ATOM 700 O O . GLY A 1 91 ? 9.562 -6.309 -14.578 1.00 95.31 91 GLY A O 1
ATOM 701 N N . GLY A 1 92 ? 10.207 -5.314 -12.673 1.00 96.00 92 GLY A N 1
ATOM 702 C CA . GLY A 1 92 ? 8.868 -4.950 -12.225 1.00 96.00 92 GLY A CA 1
ATOM 703 C C . GLY A 1 92 ? 8.825 -4.456 -10.780 1.00 96.00 92 GLY A C 1
ATOM 704 O O . GLY A 1 92 ? 9.869 -4.308 -10.141 1.00 96.00 92 GLY A O 1
ATOM 705 N N . LEU A 1 93 ? 7.614 -4.224 -10.275 1.00 97.56 93 LEU A N 1
ATOM 706 C CA . LEU A 1 93 ? 7.328 -3.804 -8.898 1.00 97.56 93 LEU A CA 1
ATOM 707 C C . LEU A 1 93 ? 6.365 -4.781 -8.221 1.00 97.56 93 LEU A C 1
ATOM 709 O O . LEU A 1 93 ? 5.558 -5.431 -8.882 1.00 97.56 93 LEU A O 1
ATOM 713 N N . ILE A 1 94 ? 6.438 -4.863 -6.892 1.00 97.44 94 ILE A N 1
ATOM 714 C CA . ILE A 1 94 ? 5.498 -5.635 -6.075 1.00 97.44 94 ILE A CA 1
ATOM 715 C C . ILE A 1 94 ? 5.063 -4.774 -4.885 1.00 97.44 94 ILE A C 1
ATOM 717 O O . ILE A 1 94 ? 5.905 -4.369 -4.085 1.00 97.44 94 ILE A O 1
ATOM 721 N N . PHE A 1 95 ? 3.759 -4.537 -4.735 1.00 97.06 95 PHE A N 1
ATOM 722 C CA . PHE A 1 95 ? 3.171 -3.841 -3.589 1.00 97.06 95 PHE A CA 1
ATOM 723 C C . PHE A 1 95 ? 2.281 -4.781 -2.775 1.00 97.06 95 PHE A C 1
ATOM 725 O O . PHE A 1 95 ? 1.213 -5.202 -3.210 1.00 97.06 95 PHE A O 1
ATOM 732 N N . THR A 1 96 ? 2.688 -5.092 -1.548 1.00 95.69 96 THR A N 1
ATOM 733 C CA . THR A 1 96 ? 1.928 -5.982 -0.650 1.00 95.69 96 THR A CA 1
ATOM 734 C C . THR A 1 96 ? 1.170 -5.235 0.448 1.00 95.69 96 THR A C 1
ATOM 736 O O . THR A 1 96 ? 0.485 -5.860 1.253 1.00 95.69 96 THR A O 1
ATOM 739 N N . SER A 1 97 ? 1.295 -3.905 0.504 1.00 94.00 97 SER A N 1
ATOM 740 C CA . SER A 1 97 ? 0.687 -3.062 1.533 1.00 94.00 97 SER A CA 1
ATOM 741 C C . SER A 1 97 ? 0.356 -1.672 0.982 1.00 94.00 97 SER A C 1
ATOM 743 O O . SER A 1 97 ? 1.201 -1.098 0.288 1.00 94.00 97 SER A O 1
ATOM 745 N N . PRO A 1 98 ? -0.792 -1.074 1.356 1.00 94.12 98 PRO A N 1
ATOM 746 C CA . PRO A 1 98 ? -1.110 0.329 1.075 1.00 94.12 98 PRO A CA 1
ATOM 747 C C . PRO A 1 98 ? 0.002 1.294 1.505 1.00 94.12 98 PRO A C 1
ATOM 749 O O . PRO A 1 98 ? 0.337 2.222 0.775 1.00 94.12 98 PRO A O 1
ATOM 752 N N . ARG A 1 99 ? 0.664 1.007 2.635 1.00 95.06 99 ARG A N 1
ATOM 753 C CA . ARG A 1 99 ? 1.767 1.831 3.152 1.00 95.06 99 ARG A CA 1
ATOM 754 C C . ARG A 1 99 ? 2.963 1.862 2.202 1.00 95.06 99 ARG A C 1
ATOM 756 O O . ARG A 1 99 ? 3.642 2.873 2.107 1.00 95.06 99 ARG A O 1
ATOM 763 N N . ALA A 1 100 ? 3.213 0.796 1.442 1.00 95.94 100 ALA A N 1
ATOM 764 C CA . ALA A 1 100 ? 4.283 0.814 0.445 1.00 95.94 100 ALA A CA 1
ATOM 765 C C . ALA A 1 100 ? 3.989 1.802 -0.698 1.00 95.94 100 ALA A C 1
ATOM 767 O O . ALA A 1 100 ? 4.918 2.385 -1.246 1.00 95.94 100 ALA A O 1
ATOM 768 N N . VAL A 1 101 ? 2.712 2.014 -1.031 1.00 95.94 101 VAL A N 1
ATOM 769 C CA . VAL A 1 101 ? 2.287 2.976 -2.058 1.00 95.94 101 VAL A CA 1
ATOM 770 C C . VAL A 1 101 ? 2.386 4.405 -1.533 1.00 95.94 101 VAL A C 1
ATOM 772 O O . VAL A 1 101 ? 2.951 5.262 -2.200 1.00 95.94 101 VAL A O 1
ATOM 775 N N . GLU A 1 102 ? 1.950 4.641 -0.297 1.00 95.38 102 GLU A N 1
ATOM 776 C CA . GLU A 1 102 ? 2.124 5.937 0.375 1.00 95.38 102 GLU A CA 1
ATOM 777 C C . GLU A 1 102 ? 3.610 6.331 0.461 1.00 95.38 102 GLU A C 1
ATOM 779 O O . GLU A 1 102 ? 3.972 7.489 0.259 1.00 95.38 102 GLU A O 1
ATOM 784 N N . ALA A 1 103 ? 4.506 5.361 0.683 1.00 96.12 103 ALA A N 1
ATOM 785 C CA . ALA A 1 103 ? 5.949 5.597 0.657 1.00 96.12 103 ALA A CA 1
ATOM 786 C C . ALA A 1 103 ? 6.457 6.053 -0.725 1.00 96.12 103 ALA A C 1
ATOM 788 O O . ALA A 1 103 ? 7.406 6.837 -0.788 1.00 96.12 103 ALA A O 1
ATOM 789 N N . VAL A 1 104 ? 5.845 5.581 -1.822 1.00 95.56 104 VAL A N 1
ATOM 790 C CA . VAL A 1 104 ? 6.166 6.040 -3.186 1.00 95.56 104 VAL A CA 1
ATOM 791 C C . VAL A 1 104 ? 5.811 7.512 -3.315 1.00 95.56 104 VAL A C 1
ATOM 793 O O . VAL A 1 104 ? 6.671 8.310 -3.674 1.00 95.56 104 VAL A O 1
ATOM 796 N N . GLU A 1 105 ? 4.579 7.886 -2.974 1.00 94.19 105 GLU A N 1
ATOM 797 C CA . GLU A 1 105 ? 4.118 9.276 -3.060 1.00 94.19 105 GLU A CA 1
ATOM 798 C C . GLU A 1 105 ? 5.013 10.202 -2.229 1.00 94.19 105 GLU A C 1
ATOM 800 O O . GLU A 1 105 ? 5.533 11.194 -2.743 1.00 94.19 105 GLU A O 1
ATOM 805 N N . LEU A 1 106 ? 5.301 9.809 -0.985 1.00 94.69 106 LEU A N 1
ATOM 806 C CA . LEU A 1 106 ? 6.155 10.576 -0.083 1.00 94.69 106 LEU A CA 1
ATOM 807 C C . LEU A 1 106 ? 7.595 10.714 -0.585 1.00 94.69 106 LEU A C 1
ATOM 809 O O . LEU A 1 106 ? 8.195 11.775 -0.414 1.00 94.69 106 LEU A O 1
ATOM 813 N N . CYS A 1 107 ? 8.190 9.669 -1.171 1.00 94.19 107 CYS A N 1
ATOM 814 C CA . CYS A 1 107 ? 9.557 9.781 -1.689 1.00 94.19 107 CYS A CA 1
ATOM 815 C C . CYS A 1 107 ? 9.632 10.627 -2.966 1.00 94.19 107 CYS A C 1
ATOM 817 O O . CYS A 1 107 ? 10.599 11.368 -3.144 1.00 94.19 107 CYS A O 1
ATOM 819 N N . LEU A 1 108 ? 8.610 10.562 -3.825 1.00 91.19 108 LEU A N 1
ATOM 820 C CA . LEU A 1 108 ? 8.530 11.374 -5.037 1.00 91.19 108 LEU A CA 1
ATOM 821 C C . LEU A 1 108 ? 8.346 12.857 -4.709 1.00 91.19 108 LEU A C 1
ATOM 823 O O . LEU A 1 108 ? 8.980 13.698 -5.347 1.00 91.19 108 LEU A O 1
ATOM 827 N N . GLU A 1 109 ? 7.528 13.170 -3.703 1.00 90.19 109 GLU A N 1
ATOM 828 C CA . GLU A 1 109 ? 7.335 14.536 -3.222 1.00 90.19 109 GLU A CA 1
ATOM 829 C C . GLU A 1 109 ? 8.614 15.089 -2.584 1.00 90.19 109 GLU A C 1
ATOM 831 O O . GLU A 1 109 ? 9.095 16.147 -2.991 1.00 90.19 109 GLU A O 1
ATOM 836 N N . LYS A 1 110 ? 9.221 14.350 -1.643 1.00 88.00 110 LYS A N 1
ATOM 837 C CA . LYS A 1 110 ? 10.422 14.805 -0.917 1.00 88.00 110 LYS A CA 1
ATOM 838 C C . LYS A 1 110 ? 11.615 15.096 -1.822 1.00 88.00 110 LYS A C 1
ATOM 840 O O . LYS A 1 110 ? 12.345 16.050 -1.565 1.00 88.00 110 LYS A O 1
ATOM 845 N N . ASP A 1 111 ? 11.799 14.311 -2.878 1.00 84.00 111 ASP A N 1
ATOM 846 C CA . ASP A 1 111 ? 12.920 14.482 -3.805 1.00 84.00 111 ASP A CA 1
ATOM 847 C C . ASP A 1 111 ? 12.564 15.353 -5.029 1.00 84.00 111 ASP A C 1
ATOM 849 O O . ASP A 1 111 ? 13.341 15.415 -5.983 1.00 84.00 111 ASP A O 1
ATOM 853 N N . ASN A 1 112 ? 11.406 16.033 -5.027 1.00 85.62 112 ASN A N 1
ATOM 854 C CA . ASN A 1 112 ? 10.895 16.853 -6.139 1.00 85.62 112 ASN A CA 1
ATOM 855 C C . ASN A 1 112 ? 10.799 16.096 -7.482 1.00 85.62 112 ASN A C 1
ATOM 857 O O . ASN A 1 112 ? 10.956 16.674 -8.560 1.00 85.62 112 ASN A O 1
ATOM 861 N N . LYS A 1 113 ? 10.533 14.787 -7.437 1.00 83.06 113 LYS A N 1
ATOM 862 C CA . LYS A 1 113 ? 10.445 13.911 -8.617 1.00 83.06 113 LYS A CA 1
ATOM 863 C C . LYS A 1 113 ? 9.022 13.682 -9.112 1.00 83.06 113 LYS A C 1
ATOM 865 O O . LYS A 1 113 ? 8.843 12.965 -10.092 1.00 83.06 113 LYS A O 1
ATOM 870 N N . THR A 1 114 ? 8.017 14.304 -8.499 1.00 86.00 114 THR A N 1
AT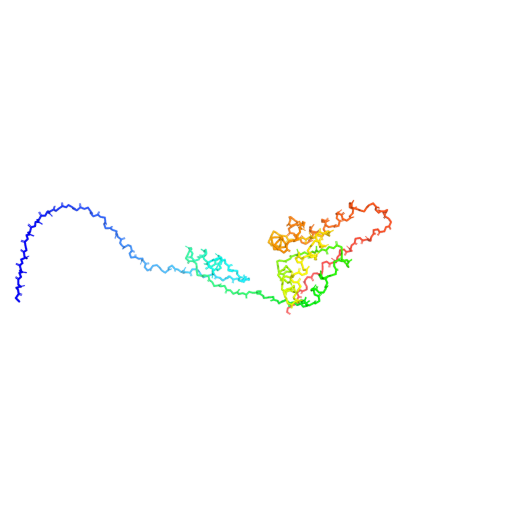OM 871 C CA . THR A 1 114 ? 6.603 14.184 -8.895 1.00 86.00 114 THR A CA 1
ATOM 872 C C . THR A 1 114 ? 6.373 14.462 -10.384 1.00 86.00 114 THR A C 1
ATOM 874 O O . THR A 1 114 ? 5.645 13.726 -11.049 1.00 86.00 114 THR A O 1
ATOM 877 N N . GLU A 1 115 ? 7.030 15.475 -10.945 1.00 88.06 115 GLU A N 1
ATOM 878 C CA . GLU A 1 115 ? 6.866 15.817 -12.364 1.00 88.06 115 GLU A CA 1
ATOM 879 C C . GLU A 1 115 ? 7.595 14.829 -13.286 1.00 88.06 115 GLU A C 1
ATOM 881 O O . GLU A 1 115 ? 7.043 14.393 -14.297 1.00 88.06 115 GLU A O 1
ATOM 886 N N . VAL A 1 116 ? 8.790 14.373 -12.892 1.00 89.50 116 VAL A N 1
ATOM 887 C CA . VAL A 1 116 ? 9.536 13.322 -13.611 1.00 89.50 116 VAL A CA 1
ATOM 888 C C . VAL A 1 116 ? 8.757 12.002 -13.612 1.00 89.50 116 VAL A C 1
ATOM 890 O O . VAL A 1 116 ? 8.731 11.287 -14.620 1.00 89.50 116 VAL A O 1
ATOM 893 N N . TRP A 1 117 ? 8.076 11.698 -12.503 1.00 92.06 117 TRP A N 1
ATOM 894 C CA . TRP A 1 117 ? 7.182 10.553 -12.388 1.00 92.06 117 TRP A CA 1
ATOM 895 C C . TRP A 1 117 ? 6.054 10.619 -13.409 1.00 92.06 117 TRP A C 1
ATOM 897 O O . TRP A 1 117 ? 5.924 9.715 -14.236 1.00 92.06 117 TRP A O 1
ATOM 907 N N . LYS A 1 118 ? 5.285 11.714 -13.389 1.00 89.75 118 LYS A N 1
ATOM 908 C CA . LYS A 1 118 ? 4.134 11.912 -14.277 1.00 89.75 118 LYS A CA 1
ATOM 909 C C . LYS A 1 118 ? 4.521 11.907 -15.754 1.00 89.75 118 LYS A C 1
ATOM 911 O O . LYS A 1 118 ? 3.766 11.362 -16.552 1.00 89.75 118 LYS A O 1
ATOM 916 N N . HIS A 1 119 ? 5.665 12.501 -16.100 1.00 89.44 119 HIS A N 1
ATOM 917 C CA . HIS A 1 119 ? 6.076 12.698 -17.490 1.00 89.44 119 HIS A CA 1
ATOM 918 C C . HIS A 1 119 ? 6.804 11.491 -18.101 1.00 89.44 119 HIS A C 1
ATOM 920 O O . HIS A 1 119 ? 6.744 11.302 -19.311 1.00 89.44 119 HIS A O 1
ATOM 926 N N . SER A 1 120 ? 7.556 10.702 -17.322 1.00 91.44 120 SER A N 1
ATOM 927 C CA . SER A 1 120 ? 8.392 9.638 -17.905 1.00 91.44 120 SER A CA 1
ATOM 928 C C . SER A 1 120 ? 8.425 8.339 -17.111 1.00 91.44 120 SER A C 1
ATOM 930 O O . SER A 1 120 ? 8.290 7.269 -17.704 1.00 91.44 120 SER A O 1
ATOM 932 N N . LEU A 1 121 ? 8.630 8.386 -15.790 1.00 93.44 121 LEU A N 1
ATOM 933 C CA . LEU A 1 121 ? 8.883 7.146 -15.042 1.00 93.44 121 LEU A CA 1
ATOM 934 C C . LEU A 1 121 ? 7.646 6.256 -14.966 1.00 93.44 121 LEU A C 1
ATOM 936 O O . LEU A 1 121 ? 7.784 5.043 -15.089 1.00 93.44 121 LEU A O 1
ATOM 940 N N . LYS A 1 122 ? 6.453 6.841 -14.824 1.00 95.06 122 LYS A N 1
ATOM 941 C CA . LYS A 1 122 ? 5.191 6.096 -14.760 1.00 95.06 122 LYS A CA 1
ATOM 942 C C . LYS A 1 122 ? 5.019 5.160 -15.960 1.00 95.06 122 LYS A C 1
ATOM 944 O O . LYS A 1 122 ? 4.784 3.972 -15.782 1.00 95.06 122 LYS A O 1
ATOM 949 N N . GLU A 1 123 ? 5.207 5.668 -17.178 1.00 94.94 123 GLU A N 1
ATOM 950 C CA . GLU A 1 123 ? 5.075 4.860 -18.399 1.00 94.94 123 GLU A CA 1
ATOM 951 C C . GLU A 1 123 ? 6.163 3.785 -18.501 1.00 94.94 123 GLU A C 1
ATOM 953 O O . GLU A 1 123 ? 5.881 2.647 -18.870 1.00 94.94 123 GLU A O 1
ATOM 958 N N . LYS A 1 124 ? 7.401 4.106 -18.101 1.00 96.12 124 LYS A N 1
ATOM 959 C CA . LYS A 1 124 ? 8.499 3.126 -18.056 1.00 96.12 124 LYS A CA 1
ATOM 960 C C . LYS A 1 124 ? 8.235 1.991 -17.065 1.00 96.12 124 LYS A C 1
ATOM 962 O O . LYS A 1 124 ? 8.661 0.864 -17.314 1.00 96.12 124 LYS A O 1
ATOM 967 N N . TRP A 1 125 ? 7.565 2.283 -15.952 1.00 97.38 125 TRP A N 1
ATOM 968 C CA . TRP A 1 125 ? 7.140 1.274 -14.985 1.00 97.38 125 TRP A CA 1
ATOM 969 C C . TRP A 1 125 ? 5.919 0.483 -15.469 1.00 97.38 125 TRP A C 1
ATOM 971 O O . TRP A 1 125 ? 5.909 -0.726 -15.273 1.00 97.38 125 TRP A O 1
ATOM 981 N N . ASN A 1 126 ? 4.967 1.101 -16.176 1.00 96.38 126 ASN A N 1
ATOM 982 C CA . ASN A 1 126 ? 3.839 0.389 -16.804 1.00 96.38 126 ASN A CA 1
ATOM 983 C C . ASN A 1 126 ? 4.251 -0.525 -17.960 1.00 96.38 126 ASN A C 1
ATOM 985 O O . ASN A 1 126 ? 3.577 -1.507 -18.244 1.00 96.38 126 ASN A O 1
ATOM 989 N N . ALA A 1 127 ? 5.389 -0.259 -18.602 1.00 95.62 127 ALA A N 1
ATOM 990 C CA . ALA A 1 127 ? 5.984 -1.194 -19.554 1.00 95.62 127 ALA A CA 1
ATOM 991 C C . ALA A 1 127 ? 6.546 -2.472 -18.886 1.00 95.62 127 ALA A C 1
ATOM 993 O O . ALA A 1 127 ? 7.046 -3.359 -19.579 1.00 95.62 127 ALA A O 1
ATOM 994 N N . LYS A 1 128 ? 6.510 -2.564 -17.550 1.00 95.81 128 LYS A N 1
ATOM 995 C CA . LYS A 1 128 ? 6.993 -3.692 -16.743 1.00 95.81 128 LYS A CA 1
ATOM 996 C C . LYS A 1 128 ? 5.843 -4.306 -15.948 1.00 95.81 128 LYS A C 1
ATOM 998 O O . LYS A 1 128 ? 4.760 -3.744 -15.850 1.00 95.81 128 LYS A O 1
ATOM 1003 N N . SER A 1 129 ? 6.085 -5.467 -15.344 1.00 96.12 129 SER A N 1
ATOM 1004 C CA . SER A 1 129 ? 5.074 -6.108 -14.502 1.00 96.12 129 SER A CA 1
ATOM 1005 C C . SER A 1 129 ? 4.954 -5.404 -13.149 1.00 96.12 129 SER A C 1
ATOM 1007 O O . SER A 1 129 ? 5.936 -5.305 -12.412 1.00 96.12 129 SER A O 1
ATOM 1009 N N . VAL A 1 130 ? 3.749 -4.969 -12.784 1.00 97.50 130 VAL A N 1
ATOM 1010 C CA . VAL A 1 130 ? 3.451 -4.421 -11.455 1.00 97.50 130 VAL A CA 1
ATOM 1011 C C . VAL A 1 130 ? 2.449 -5.336 -10.760 1.00 97.50 130 VAL A C 1
ATOM 1013 O O . VAL A 1 130 ? 1.312 -5.498 -11.194 1.00 97.50 130 VAL A O 1
ATOM 1016 N N . TYR A 1 131 ? 2.883 -5.952 -9.667 1.00 97.44 131 TYR A N 1
ATOM 1017 C CA . TYR A 1 131 ? 2.087 -6.903 -8.902 1.00 97.44 131 TYR A CA 1
ATOM 1018 C C . TYR A 1 131 ? 1.594 -6.290 -7.600 1.00 97.44 131 TYR A C 1
ATOM 1020 O O . TYR A 1 131 ? 2.323 -5.547 -6.941 1.00 97.44 131 TYR A O 1
ATOM 1028 N N . VAL A 1 132 ? 0.383 -6.645 -7.183 1.00 97.38 132 VAL A N 1
ATOM 1029 C CA . VAL A 1 132 ? -0.205 -6.156 -5.933 1.00 97.38 132 VAL A CA 1
ATOM 1030 C C . VAL A 1 132 ? -0.905 -7.259 -5.149 1.00 97.38 132 VAL A C 1
ATOM 1032 O O . VAL A 1 132 ? -1.380 -8.232 -5.724 1.00 97.38 132 VAL A O 1
ATOM 1035 N N . VAL A 1 133 ? -1.006 -7.094 -3.827 1.00 96.12 133 VAL A N 1
ATOM 1036 C CA . VAL A 1 133 ? -1.880 -7.915 -2.972 1.00 96.12 133 VAL A CA 1
ATOM 1037 C C . VAL A 1 133 ? -3.005 -7.051 -2.414 1.00 96.12 133 VAL A C 1
ATOM 1039 O O . VAL A 1 133 ? -2.759 -6.070 -1.705 1.00 96.12 133 VAL A O 1
ATOM 1042 N N . GLY A 1 134 ? -4.244 -7.464 -2.684 1.00 93.56 134 GLY A N 1
ATOM 1043 C CA . GLY A 1 134 ? -5.451 -6.864 -2.127 1.00 93.56 134 GLY A CA 1
ATOM 1044 C C . GLY A 1 134 ? -5.934 -5.613 -2.864 1.00 93.56 134 GLY A C 1
ATOM 1045 O O . GLY A 1 134 ? -5.154 -4.782 -3.334 1.00 93.56 134 GLY A O 1
ATOM 1046 N N . SER A 1 135 ? -7.257 -5.456 -2.902 1.00 92.75 135 SER A N 1
ATOM 1047 C CA . SER A 1 135 ? -7.947 -4.362 -3.600 1.00 92.75 135 SER A CA 1
ATOM 1048 C C . SER A 1 135 ? -7.617 -2.977 -3.039 1.00 92.75 135 SER A C 1
ATOM 1050 O O . SER A 1 135 ? -7.538 -2.008 -3.792 1.00 92.75 135 SER A O 1
ATOM 1052 N N . ALA A 1 136 ? -7.378 -2.866 -1.727 1.00 92.62 136 ALA A N 1
ATOM 1053 C CA . ALA A 1 136 ? -6.989 -1.605 -1.097 1.00 92.62 136 ALA A CA 1
ATOM 1054 C C . ALA A 1 136 ? -5.638 -1.097 -1.630 1.00 92.62 136 ALA A C 1
ATOM 1056 O O . ALA A 1 136 ? -5.513 0.077 -1.967 1.00 92.62 136 ALA A O 1
ATOM 1057 N N . THR A 1 137 ? -4.650 -1.989 -1.754 1.00 95.06 137 THR A N 1
ATOM 1058 C CA . THR A 1 137 ? -3.335 -1.659 -2.317 1.00 95.06 137 THR A CA 1
ATOM 1059 C C . THR A 1 137 ? -3.459 -1.330 -3.801 1.00 95.06 137 THR A C 1
ATOM 1061 O O . THR A 1 137 ? -3.001 -0.274 -4.220 1.00 95.06 137 THR A O 1
ATOM 1064 N N . SER A 1 138 ? -4.144 -2.186 -4.570 1.00 95.94 138 SER A N 1
ATOM 1065 C CA . SER A 1 138 ? -4.429 -1.983 -6.000 1.00 95.94 138 SER A CA 1
ATOM 1066 C C . SER A 1 138 ? -5.029 -0.602 -6.277 1.00 95.94 138 SER A C 1
ATOM 1068 O O . SER A 1 138 ? -4.518 0.157 -7.095 1.00 95.94 138 SER A O 1
ATOM 1070 N N . SER A 1 139 ? -6.039 -0.210 -5.494 1.00 95.38 139 SER A N 1
ATOM 1071 C CA . SER A 1 139 ? -6.701 1.090 -5.629 1.00 95.38 139 SER A CA 1
ATOM 1072 C C . SER A 1 139 ? -5.740 2.268 -5.456 1.00 95.38 139 SER A C 1
ATOM 1074 O O . SER A 1 139 ? -5.876 3.265 -6.158 1.00 95.38 139 SER A O 1
ATOM 1076 N N . LEU A 1 140 ? -4.772 2.184 -4.536 1.00 96.00 140 LEU A N 1
ATOM 1077 C CA . LEU A 1 140 ? -3.758 3.230 -4.367 1.00 96.00 140 LEU A CA 1
ATOM 1078 C C . LEU A 1 140 ? -2.714 3.201 -5.485 1.00 96.00 140 LEU A C 1
ATOM 1080 O O . LEU A 1 140 ? -2.318 4.254 -5.978 1.00 96.00 140 LEU A O 1
ATOM 1084 N N . VAL A 1 141 ? -2.291 2.015 -5.923 1.00 96.62 141 VAL A N 1
ATOM 1085 C CA . VAL A 1 141 ? -1.320 1.890 -7.019 1.00 96.62 141 VAL A CA 1
ATOM 1086 C C . VAL A 1 141 ? -1.900 2.436 -8.334 1.00 96.62 141 VAL A C 1
ATOM 1088 O O . VAL A 1 141 ? -1.228 3.170 -9.059 1.00 96.62 141 VAL A O 1
ATOM 1091 N N . ASN A 1 142 ? -3.185 2.200 -8.592 1.00 95.81 142 ASN A N 1
ATOM 1092 C CA . ASN A 1 142 ? -3.875 2.769 -9.749 1.00 95.81 142 ASN A CA 1
ATOM 1093 C C . ASN A 1 142 ? -3.974 4.307 -9.656 1.00 95.81 142 ASN A C 1
ATOM 1095 O O . ASN A 1 142 ? -3.889 4.989 -10.676 1.00 95.81 142 ASN A O 1
ATOM 1099 N N . LYS A 1 143 ? -4.086 4.889 -8.448 1.00 95.31 143 LYS A N 1
ATOM 1100 C CA . LYS A 1 143 ? -4.087 6.358 -8.253 1.00 95.31 143 LYS A CA 1
ATOM 1101 C C . LYS A 1 143 ? -2.751 7.007 -8.613 1.00 95.31 143 LYS A C 1
ATOM 1103 O O . LYS A 1 143 ? -2.756 8.102 -9.169 1.00 95.31 143 LYS A O 1
ATOM 1108 N N . ILE A 1 144 ? -1.625 6.331 -8.368 1.00 94.50 144 ILE A N 1
ATOM 1109 C CA . ILE A 1 144 ? -0.303 6.803 -8.826 1.00 94.50 144 ILE A CA 1
ATOM 1110 C C . ILE A 1 144 ? -0.054 6.514 -10.319 1.00 94.50 144 ILE A C 1
ATOM 1112 O O . ILE A 1 144 ? 0.990 6.888 -10.864 1.00 94.50 144 ILE A O 1
ATOM 1116 N N . GLY A 1 145 ? -1.040 5.905 -10.986 1.00 95.06 145 GLY A N 1
ATOM 1117 C CA . GLY A 1 145 ? -1.109 5.702 -12.426 1.00 95.06 145 GLY A CA 1
ATOM 1118 C C . GLY A 1 145 ? -0.362 4.472 -12.930 1.00 95.06 145 GLY A C 1
ATOM 1119 O O . GLY A 1 145 ? 0.055 4.470 -14.090 1.00 95.06 145 GLY A O 1
ATOM 1120 N N . LEU A 1 146 ? -0.167 3.467 -12.071 1.00 96.69 146 LEU A N 1
ATOM 1121 C CA . LEU A 1 146 ? 0.396 2.181 -12.467 1.00 96.69 146 LEU A CA 1
ATOM 1122 C C . LEU A 1 146 ? -0.699 1.136 -12.702 1.00 96.69 146 LEU A C 1
ATOM 1124 O O . LEU A 1 146 ? -1.621 1.036 -11.895 1.00 96.69 146 LEU A O 1
ATOM 1128 N N . ASP A 1 147 ? -0.558 0.337 -13.756 1.00 95.31 147 ASP A N 1
ATOM 1129 C CA . ASP A 1 147 ? -1.467 -0.768 -14.074 1.00 95.31 147 ASP A CA 1
ATOM 1130 C C . ASP A 1 147 ? -1.046 -2.029 -13.317 1.00 95.31 147 ASP A C 1
ATOM 1132 O O . ASP A 1 147 ? 0.111 -2.443 -13.386 1.00 95.31 147 ASP A O 1
ATOM 1136 N N . THR A 1 148 ? -1.971 -2.645 -12.579 1.00 94.69 148 THR A N 1
ATOM 1137 C CA . THR A 1 148 ? -1.638 -3.700 -11.612 1.00 94.69 148 THR A CA 1
ATOM 1138 C C . THR A 1 148 ? -2.215 -5.065 -11.948 1.00 94.69 148 THR A C 1
ATOM 1140 O O . THR A 1 148 ? -3.279 -5.200 -12.547 1.00 94.69 148 THR A O 1
ATOM 1143 N N . GLU A 1 149 ? -1.519 -6.104 -11.490 1.00 94.06 149 GLU A N 1
ATOM 1144 C CA . GLU A 1 149 ? -1.957 -7.493 -11.570 1.00 94.06 149 GLU A CA 1
ATOM 1145 C C . GLU A 1 149 ? -1.887 -8.191 -10.204 1.00 94.06 149 GLU A C 1
ATOM 1147 O O . GLU A 1 149 ? -1.081 -7.842 -9.341 1.00 94.06 149 GLU A O 1
ATOM 1152 N N . GLY A 1 150 ? -2.690 -9.239 -10.013 1.00 91.12 150 GLY A N 1
ATOM 1153 C CA . GLY A 1 150 ? -2.597 -10.106 -8.831 1.00 91.12 150 GLY A CA 1
ATOM 1154 C C . GLY A 1 150 ? -3.388 -9.643 -7.603 1.00 91.12 150 GLY A C 1
ATOM 1155 O O . GLY A 1 150 ? -3.342 -10.311 -6.571 1.00 91.12 150 GLY A O 1
ATOM 1156 N N . GLU A 1 151 ? -4.187 -8.573 -7.697 1.00 91.50 151 GLU A N 1
ATOM 1157 C CA . GLU A 1 151 ? -5.009 -8.091 -6.572 1.00 91.50 151 GLU A CA 1
ATOM 1158 C C . GLU A 1 151 ? -5.927 -9.174 -5.974 1.00 91.50 151 GLU A C 1
ATOM 1160 O O . GLU A 1 151 ? -6.167 -9.193 -4.763 1.00 91.50 151 GLU A O 1
ATOM 1165 N N . SER A 1 152 ? -6.377 -10.114 -6.812 1.00 91.25 152 SER A N 1
ATOM 1166 C CA . SER A 1 152 ? -7.251 -11.238 -6.470 1.00 91.25 152 SER A CA 1
ATOM 1167 C C . SER A 1 152 ? -6.515 -12.447 -5.878 1.00 91.25 152 SER A C 1
ATOM 1169 O O . SER A 1 152 ? -7.165 -13.368 -5.383 1.00 91.25 152 SER A O 1
ATOM 1171 N N . CYS A 1 153 ? -5.175 -12.450 -5.856 1.00 89.81 153 CYS A N 1
ATOM 1172 C CA . CYS A 1 153 ? -4.385 -13.512 -5.224 1.00 89.81 153 CYS A CA 1
ATOM 1173 C C . CYS A 1 153 ? -4.654 -13.598 -3.712 1.00 89.81 153 CYS A C 1
ATOM 1175 O O . CYS A 1 153 ? -4.536 -14.668 -3.120 1.00 89.81 153 CYS A O 1
ATOM 1177 N N . GLY A 1 154 ? -5.049 -12.491 -3.077 1.00 87.50 154 GLY A N 1
ATOM 1178 C CA . GLY A 1 154 ? -5.494 -12.433 -1.682 1.00 87.50 154 GLY A CA 1
ATOM 1179 C C . GLY A 1 154 ? -4.380 -12.480 -0.631 1.00 87.50 154 GLY A C 1
ATOM 1180 O O . GLY A 1 154 ? -4.522 -11.847 0.411 1.00 87.50 154 GLY A O 1
ATOM 1181 N N . ASN A 1 155 ? -3.267 -13.176 -0.886 1.00 92.88 155 ASN A N 1
ATOM 1182 C CA . ASN A 1 155 ? -2.095 -13.200 -0.006 1.00 92.88 155 ASN A CA 1
ATOM 1183 C C . ASN A 1 155 ? -0.770 -13.292 -0.784 1.00 92.88 155 ASN A C 1
ATOM 1185 O O . ASN A 1 155 ? -0.749 -13.439 -2.009 1.00 92.88 155 ASN A O 1
ATOM 1189 N N . ALA A 1 156 ? 0.339 -13.173 -0.051 1.00 93.31 156 ALA A N 1
ATOM 1190 C CA . ALA A 1 156 ? 1.683 -13.166 -0.617 1.00 93.31 156 ALA A CA 1
ATOM 1191 C C . ALA A 1 156 ? 2.068 -14.521 -1.229 1.00 93.31 156 ALA A C 1
ATOM 1193 O O . ALA A 1 156 ? 2.723 -14.552 -2.267 1.00 93.31 156 ALA A O 1
ATOM 1194 N N . GLU A 1 157 ? 1.639 -15.630 -0.625 1.00 95.19 157 GLU A N 1
ATOM 1195 C CA . GLU A 1 157 ? 1.940 -16.982 -1.094 1.00 95.19 157 GLU A CA 1
ATOM 1196 C C . GLU A 1 157 ? 1.341 -17.229 -2.481 1.00 95.19 157 GLU A C 1
ATOM 1198 O O . GLU A 1 157 ? 2.051 -17.595 -3.417 1.00 95.19 157 GLU A O 1
ATOM 1203 N N . LYS A 1 158 ? 0.049 -16.934 -2.645 1.00 95.81 158 LYS A N 1
ATOM 1204 C CA . LYS A 1 158 ? -0.653 -17.080 -3.924 1.00 95.81 158 LYS A CA 1
ATOM 1205 C C . LYS A 1 158 ? -0.134 -16.115 -4.979 1.00 95.81 158 LYS A C 1
ATOM 1207 O O . LYS A 1 158 ? -0.081 -16.472 -6.153 1.00 95.81 158 LYS A O 1
ATOM 1212 N N . LEU A 1 159 ? 0.264 -14.902 -4.584 1.00 95.25 159 LEU A N 1
ATOM 1213 C CA . LEU A 1 159 ? 0.889 -13.971 -5.519 1.00 95.25 159 LEU A CA 1
ATOM 1214 C C . LEU A 1 159 ? 2.247 -14.502 -5.999 1.00 95.25 159 LEU A C 1
ATOM 1216 O O . LEU A 1 159 ? 2.549 -14.421 -7.187 1.00 95.25 159 LEU A O 1
ATOM 1220 N N . ALA A 1 160 ? 3.051 -15.087 -5.110 1.00 95.94 160 ALA A N 1
ATOM 1221 C CA . ALA A 1 160 ? 4.323 -15.695 -5.485 1.00 95.94 160 ALA A CA 1
ATOM 1222 C C . ALA A 1 160 ? 4.127 -16.878 -6.447 1.00 95.94 160 ALA A C 1
ATOM 1224 O O . ALA A 1 160 ? 4.848 -16.977 -7.441 1.00 95.94 160 ALA A O 1
ATOM 1225 N N . GLU A 1 161 ? 3.127 -17.733 -6.207 1.00 95.25 161 GLU A N 1
ATOM 1226 C CA . GLU A 1 161 ? 2.746 -18.812 -7.129 1.00 95.25 161 GLU A CA 1
ATOM 1227 C C . GLU A 1 161 ? 2.329 -18.262 -8.501 1.00 95.25 161 GLU A C 1
ATOM 1229 O O . GLU A 1 161 ? 2.821 -18.735 -9.529 1.00 95.25 161 GLU A O 1
ATOM 1234 N N . TYR A 1 162 ? 1.491 -17.219 -8.524 1.00 93.94 162 TYR A N 1
ATOM 1235 C CA . TYR A 1 162 ? 1.065 -16.541 -9.752 1.00 93.94 162 TYR A CA 1
ATOM 1236 C C . TYR A 1 162 ? 2.263 -16.015 -10.553 1.00 93.94 162 TYR A C 1
ATOM 1238 O O . TYR A 1 162 ? 2.407 -16.342 -11.733 1.00 93.94 162 TYR A O 1
ATOM 1246 N N . ILE A 1 163 ? 3.173 -15.282 -9.905 1.00 95.00 163 ILE A N 1
ATOM 1247 C CA . ILE A 1 163 ? 4.380 -14.738 -10.541 1.00 95.00 163 ILE A CA 1
ATOM 1248 C C . ILE A 1 163 ? 5.259 -15.866 -11.102 1.00 95.00 163 ILE A C 1
ATOM 1250 O O . ILE A 1 163 ? 5.671 -15.804 -12.261 1.00 95.00 163 ILE A O 1
ATOM 1254 N N . CYS A 1 164 ? 5.516 -16.919 -10.317 1.00 94.38 164 CYS A N 1
ATOM 1255 C CA . CYS A 1 164 ? 6.333 -18.054 -10.755 1.00 94.38 164 CYS A CA 1
ATOM 1256 C C . CYS A 1 164 ? 5.708 -18.791 -11.946 1.00 94.38 164 CYS A C 1
ATOM 1258 O O . CYS A 1 164 ? 6.418 -19.174 -12.876 1.00 94.38 164 CYS A O 1
ATOM 1260 N N . SER A 1 165 ? 4.385 -18.974 -11.939 1.00 91.94 165 SER A N 1
ATOM 1261 C CA . SER A 1 165 ? 3.672 -19.646 -13.028 1.00 91.94 165 SER A CA 1
ATOM 1262 C C . SER A 1 165 ? 3.751 -18.862 -14.342 1.00 91.94 165 SER A C 1
ATOM 1264 O O . SER A 1 165 ? 4.029 -19.455 -15.383 1.00 91.94 165 SER A O 1
ATOM 1266 N N . ARG A 1 166 ? 3.619 -17.527 -14.291 1.00 88.69 166 ARG A N 1
ATOM 1267 C CA . ARG A 1 166 ? 3.782 -16.656 -15.466 1.00 88.69 166 ARG A CA 1
ATOM 1268 C C . ARG A 1 166 ? 5.209 -16.645 -15.987 1.00 88.69 166 ARG A C 1
ATOM 1270 O O . ARG A 1 166 ? 5.426 -16.700 -17.195 1.00 88.69 166 ARG A O 1
ATOM 1277 N N . ALA A 1 167 ? 6.187 -16.596 -15.085 1.00 83.38 167 ALA A N 1
ATOM 1278 C CA . ALA A 1 167 ? 7.589 -16.669 -15.472 1.00 83.38 167 ALA A CA 1
ATOM 1279 C C . ALA A 1 167 ? 7.887 -17.988 -16.202 1.00 83.38 167 ALA A C 1
ATOM 1281 O O . ALA A 1 167 ? 8.550 -17.973 -17.236 1.00 83.38 167 ALA A O 1
ATOM 1282 N N . ALA A 1 168 ? 7.334 -19.106 -15.719 1.00 78.94 168 ALA A N 1
ATOM 1283 C CA . AL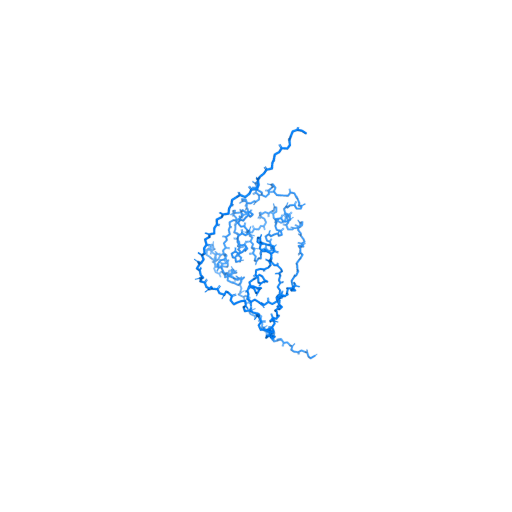A A 1 168 ? 7.457 -20.415 -16.355 1.00 78.94 168 ALA A CA 1
ATOM 1284 C C . ALA A 1 168 ? 6.732 -20.504 -17.712 1.00 78.94 168 ALA A C 1
ATOM 1286 O O . ALA A 1 168 ? 7.220 -21.179 -18.609 1.00 78.94 168 ALA A O 1
ATOM 1287 N N . SER A 1 169 ? 5.596 -19.821 -17.894 1.00 71.94 169 SER A N 1
ATOM 1288 C CA . SER A 1 169 ? 4.877 -19.817 -19.178 1.00 71.94 169 SER A CA 1
ATOM 1289 C C . SER A 1 169 ? 5.511 -18.911 -20.237 1.00 71.94 169 SER A C 1
ATOM 1291 O O . SER A 1 169 ? 5.380 -19.186 -21.423 1.00 71.94 169 SER A O 1
ATOM 1293 N N . CYS A 1 170 ? 6.194 -17.837 -19.828 1.00 60.72 170 CYS A N 1
ATOM 1294 C CA . CYS A 1 170 ? 6.934 -16.955 -20.741 1.00 60.72 170 CYS A CA 1
ATOM 1295 C C . CYS A 1 170 ? 8.347 -17.469 -21.065 1.00 60.72 170 CYS A C 1
ATOM 1297 O O . CYS A 1 170 ? 9.032 -16.883 -21.900 1.00 60.72 170 CYS A O 1
ATOM 1299 N N . SER A 1 171 ? 8.790 -18.546 -20.410 1.00 50.75 171 SER A N 1
ATOM 1300 C CA . SER A 1 171 ? 10.076 -19.194 -20.653 1.00 50.75 171 SER A CA 1
ATOM 1301 C C . SER A 1 171 ? 9.889 -20.529 -21.381 1.00 50.75 171 SER A C 1
ATOM 1303 O O . SER A 1 171 ? 9.727 -21.573 -20.758 1.00 50.75 171 SER A O 1
ATOM 1305 N N . GLU A 1 172 ? 10.037 -20.543 -22.709 1.00 47.31 172 GLU A N 1
ATOM 1306 C CA . GLU A 1 172 ? 10.619 -21.724 -23.364 1.00 47.31 172 GLU A CA 1
ATOM 1307 C C . GLU A 1 172 ? 12.100 -21.804 -22.951 1.00 47.31 172 GLU A C 1
ATOM 1309 O O . GLU A 1 172 ? 12.997 -21.440 -23.704 1.00 47.31 172 GLU A O 1
ATOM 1314 N N . PHE A 1 173 ? 12.376 -22.215 -21.711 1.00 47.38 173 PHE A N 1
ATOM 1315 C CA . PHE A 1 173 ? 13.729 -22.546 -21.266 1.00 47.38 173 PHE A CA 1
ATOM 1316 C C . PHE A 1 173 ? 13.853 -24.070 -21.109 1.00 47.38 173 PHE A C 1
ATOM 1318 O O . PHE A 1 173 ? 12.987 -24.703 -20.492 1.00 47.38 173 PHE A O 1
ATOM 1325 N N . PRO A 1 174 ? 14.912 -24.694 -21.659 1.00 48.72 174 PRO A N 1
ATOM 1326 C CA . PRO A 1 174 ? 15.131 -26.128 -21.539 1.00 48.72 174 PRO A CA 1
ATOM 1327 C C . PRO A 1 174 ? 15.288 -26.521 -20.066 1.00 48.72 174 PRO A C 1
ATOM 1329 O O . PRO A 1 174 ? 15.870 -25.805 -19.256 1.00 48.72 174 PRO A O 1
ATOM 1332 N N . SER A 1 175 ? 14.755 -27.690 -19.710 1.00 55.88 175 SER A N 1
ATOM 1333 C CA . SER A 1 175 ? 14.552 -28.145 -18.324 1.00 55.88 175 SER A CA 1
ATOM 1334 C C . SER A 1 175 ? 15.823 -28.328 -17.467 1.00 55.88 175 SER A C 1
ATOM 1336 O O . SER A 1 175 ? 15.707 -28.798 -16.338 1.00 55.88 175 SER A O 1
ATOM 1338 N N . SER A 1 176 ? 17.016 -27.972 -17.951 1.00 56.03 176 SER A N 1
ATOM 1339 C CA . SER A 1 176 ? 18.296 -28.246 -17.286 1.00 56.03 176 SER A CA 1
ATOM 1340 C C . SER A 1 176 ? 18.723 -27.230 -16.221 1.00 56.03 176 SER A C 1
ATOM 1342 O O . SER A 1 176 ? 19.616 -27.552 -15.446 1.00 56.03 176 SER A O 1
ATOM 1344 N N . GLU A 1 177 ? 18.115 -26.041 -16.138 1.00 47.75 177 GLU A N 1
ATOM 1345 C CA . GLU A 1 177 ? 18.571 -24.972 -15.219 1.00 47.75 177 GLU A CA 1
ATOM 1346 C C . GLU A 1 177 ? 17.571 -24.597 -14.115 1.00 47.75 177 GLU A C 1
ATOM 1348 O O . GLU A 1 177 ? 17.746 -23.593 -13.425 1.00 47.75 177 GLU A O 1
ATOM 1353 N N . ARG A 1 178 ? 16.520 -25.398 -13.889 1.00 54.81 178 ARG A N 1
ATOM 1354 C CA . ARG A 1 178 ? 15.597 -25.124 -12.777 1.00 54.81 178 ARG A CA 1
ATOM 1355 C C . ARG A 1 178 ? 16.305 -25.336 -11.428 1.00 54.81 178 ARG A C 1
ATOM 1357 O O . ARG A 1 178 ? 16.726 -26.462 -11.150 1.00 54.81 178 ARG A O 1
ATOM 1364 N N . PRO A 1 179 ? 16.408 -24.309 -10.560 1.00 53.19 179 PRO A N 1
ATOM 1365 C CA . PRO A 1 179 ? 16.922 -24.502 -9.212 1.00 53.19 179 PRO A CA 1
ATOM 1366 C C . PRO A 1 179 ? 15.985 -25.437 -8.428 1.00 53.19 179 PRO A C 1
ATOM 1368 O O . PRO A 1 179 ? 14.766 -25.403 -8.632 1.00 53.19 179 PRO A O 1
ATOM 1371 N N . PRO A 1 180 ? 16.522 -26.289 -7.537 1.00 59.88 180 PRO A N 1
ATOM 1372 C CA . PRO A 1 180 ? 15.697 -27.181 -6.735 1.00 59.88 180 PRO A CA 1
ATOM 1373 C C . PRO A 1 180 ? 14.745 -26.369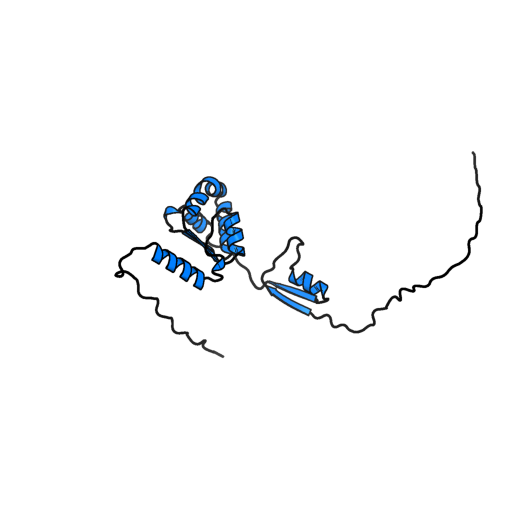 -5.842 1.00 59.88 180 PRO A C 1
ATOM 1375 O O . PRO A 1 180 ? 15.127 -25.295 -5.364 1.00 59.88 180 PRO A O 1
ATOM 1378 N N . PRO A 1 181 ? 13.521 -26.868 -5.581 1.00 60.66 181 PRO A N 1
ATOM 1379 C CA . PRO A 1 181 ? 12.582 -26.186 -4.701 1.00 60.66 181 PRO A CA 1
ATOM 1380 C C . PRO A 1 181 ? 13.222 -25.950 -3.325 1.00 60.66 181 PRO A C 1
ATOM 1382 O O . PRO A 1 181 ? 13.964 -26.815 -2.835 1.00 60.66 181 PRO A O 1
ATOM 1385 N N . PRO A 1 182 ? 12.955 -24.799 -2.678 1.00 58.66 182 PRO A N 1
ATOM 1386 C CA . PRO A 1 182 ? 13.475 -24.534 -1.348 1.00 58.66 182 PRO A CA 1
ATOM 1387 C C . PRO A 1 182 ? 13.017 -25.648 -0.406 1.00 58.66 182 PRO A C 1
ATOM 1389 O O . PRO A 1 182 ? 11.826 -25.947 -0.300 1.00 58.66 182 PRO A O 1
ATOM 1392 N N . ARG A 1 183 ? 13.978 -26.291 0.269 1.00 64.12 183 ARG A N 1
ATOM 1393 C CA . ARG A 1 183 ? 13.677 -27.311 1.278 1.00 64.12 183 ARG A CA 1
ATOM 1394 C C . ARG A 1 183 ? 12.757 -26.687 2.321 1.00 64.12 183 ARG A C 1
ATOM 1396 O O . ARG A 1 183 ? 13.093 -25.643 2.883 1.00 64.12 183 ARG A O 1
ATOM 1403 N N . ALA A 1 184 ? 11.621 -27.333 2.578 1.00 52.16 184 ALA A N 1
ATOM 1404 C CA . ALA A 1 184 ? 10.718 -26.949 3.651 1.00 52.16 184 ALA A CA 1
ATOM 1405 C C . ALA A 1 184 ? 11.535 -26.769 4.938 1.00 52.16 184 ALA A C 1
ATOM 1407 O O . ALA A 1 184 ? 12.196 -27.708 5.393 1.00 52.16 184 ALA A O 1
ATOM 1408 N N . ARG A 1 185 ? 11.543 -25.552 5.500 1.00 53.34 185 ARG A N 1
ATOM 1409 C CA . ARG A 1 185 ? 12.154 -25.341 6.814 1.00 53.34 185 ARG A CA 1
ATOM 1410 C C . ARG A 1 185 ? 11.401 -26.232 7.803 1.00 53.34 185 ARG A C 1
ATOM 1412 O O . ARG A 1 185 ? 10.168 -26.181 7.819 1.00 53.34 185 ARG A O 1
ATOM 1419 N N . PRO A 1 186 ? 12.094 -27.040 8.621 1.00 46.84 186 PRO A N 1
ATOM 1420 C CA . PRO A 1 186 ? 11.428 -27.750 9.696 1.00 46.84 186 PRO A CA 1
ATOM 1421 C C . PRO A 1 186 ? 10.725 -26.716 10.575 1.00 46.84 186 PRO A C 1
ATOM 1423 O O . PRO A 1 186 ? 11.321 -25.706 10.954 1.00 46.84 186 PRO A O 1
ATOM 1426 N N . ARG A 1 187 ? 9.440 -26.957 10.857 1.00 50.56 187 ARG A N 1
ATOM 1427 C CA . ARG A 1 187 ? 8.673 -26.202 11.848 1.00 50.56 187 ARG A CA 1
ATOM 1428 C C . ARG A 1 187 ? 9.431 -26.301 13.168 1.00 50.56 187 ARG A C 1
ATOM 1430 O O . ARG A 1 187 ? 9.352 -27.321 13.846 1.00 50.56 187 ARG A O 1
ATOM 1437 N N . THR A 1 188 ? 10.199 -25.275 13.516 1.00 53.03 188 THR A N 1
ATOM 1438 C CA . THR A 1 188 ? 10.745 -25.150 14.863 1.00 53.03 188 THR A CA 1
ATOM 1439 C C . THR A 1 188 ? 9.553 -25.016 15.792 1.00 53.03 188 THR A C 1
ATOM 1441 O O . THR A 1 188 ? 8.831 -24.019 15.742 1.00 53.03 188 THR A O 1
ATOM 1444 N N . ALA A 1 189 ? 9.308 -26.067 16.574 1.00 48.78 189 ALA A N 1
ATOM 1445 C CA . ALA A 1 189 ? 8.350 -26.046 17.659 1.00 48.78 189 ALA A CA 1
ATOM 1446 C C . ALA A 1 189 ? 8.650 -24.825 18.533 1.00 48.78 189 ALA A C 1
ATOM 1448 O O . ALA A 1 189 ? 9.796 -24.595 18.923 1.00 48.78 189 ALA A O 1
ATOM 1449 N N . CYS A 1 190 ? 7.616 -24.026 18.779 1.00 46.94 190 CYS A N 1
ATOM 1450 C CA . CYS A 1 190 ? 7.657 -22.910 19.702 1.00 46.94 190 CYS A CA 1
ATOM 1451 C C . CYS A 1 190 ? 8.126 -23.451 21.060 1.00 46.94 190 CYS A C 1
ATOM 1453 O O . CYS A 1 190 ? 7.417 -24.218 21.709 1.00 46.94 190 CYS A O 1
ATOM 1455 N N . GLY A 1 191 ? 9.358 -23.123 21.446 1.00 45.00 191 GLY A N 1
ATOM 1456 C CA . GLY A 1 191 ? 9.889 -23.474 22.750 1.00 45.00 191 GLY A CA 1
ATOM 1457 C C . GLY A 1 191 ? 9.176 -22.646 23.806 1.00 45.00 191 GLY A C 1
ATOM 1458 O O . GLY A 1 191 ? 9.411 -21.445 23.906 1.00 45.00 191 GLY A O 1
ATOM 1459 N N . HIS A 1 192 ? 8.321 -23.293 24.596 1.00 49.72 192 HIS A N 1
ATOM 1460 C CA . HIS A 1 192 ? 7.979 -22.811 25.926 1.00 49.72 192 HIS A CA 1
ATOM 1461 C C . HIS A 1 192 ? 9.276 -22.580 26.702 1.00 49.72 192 HIS A C 1
ATOM 1463 O O . HIS A 1 192 ? 10.081 -23.499 26.872 1.00 49.72 192 HIS A O 1
ATOM 1469 N N . ARG A 1 193 ? 9.458 -21.370 27.219 1.00 51.00 193 ARG A N 1
ATOM 1470 C CA . ARG A 1 193 ? 10.280 -21.168 28.402 1.00 51.00 193 ARG A CA 1
ATOM 1471 C C . ARG A 1 193 ? 9.468 -20.336 29.388 1.00 51.00 193 ARG A C 1
ATOM 1473 O O . ARG A 1 193 ? 8.933 -19.297 29.008 1.00 51.00 193 ARG A O 1
ATOM 1480 N N . LEU A 1 194 ? 9.312 -20.936 30.567 1.00 47.38 194 LEU A N 1
ATOM 1481 C CA . LEU A 1 194 ? 8.739 -20.391 31.795 1.00 47.38 194 LEU A CA 1
ATOM 1482 C C . LEU A 1 194 ? 9.424 -19.084 32.201 1.00 47.38 194 LEU A C 1
ATOM 1484 O O . LEU A 1 194 ? 10.646 -18.976 31.934 1.00 47.38 194 LEU A O 1
#

Radius of gyration: 32.82 Å; chains: 1; bounding box: 85×93×60 Å

Organism: Panthera pardus (NCBI:txid9691)

InterPro domains:
  IPR003754 Tetrapyrrole biosynthesis, uroporphyrinogen III synthase [PF02602] (53-168)
  IPR036108 Tetrapyrrole biosynthesis, uroporphyrinogen III synthase superfamily [G3DSA:3.40.50.10090] (70-186)
  IPR036108 Tetrapyrrole biosynthesis, uroporphyrinogen III synthase superfamily [SSF69618] (35-167)
  IPR039793 Uroporphyrinogen-III synthase [PTHR12390] (35-172)

Foldseek 3Di:
DDDDDDDDDDDDDDDDDDDPPPPPPPPPPPCPPQAEEEAEEADDQDPVRHGPVCVVCVVVSHHYDYDYPDDDDQPPLQVVLVVLLCLVVDQAEEEEDLVVLVSPVVSCVVVVNLVVL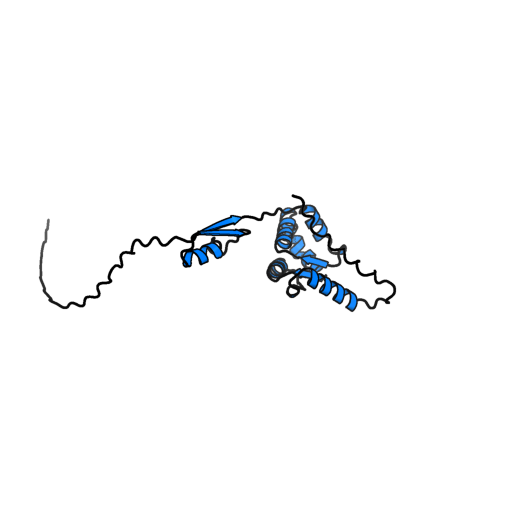VPPSQVSRLVHAYEYDAPSNCVSCVVSPHDYDDNVLNHPVSSVVVVVVVVVVVDPDPPPPDDDDPPPDPPPPDDDDD

pLDDT: mean 78.51, std 21.67, range [32.47, 97.56]

Sequence (194 aa):
MPVSRSQHTNERAEAHGCGTGILKHAPCKDCQAIMKVLLLKDPKEDDCGQDPYIRELGLYGLEATLIPVLSFEFLSLSSFSEKLSHPEGYGGLIFTSPRAVEAVELCLEKDNKTEVWKHSLKEKWNAKSVYVVGSATSSLVNKIGLDTEGESCGNAEKLAEYICSRAASCSEFPSSERPPPPRARPRTACGHRL

Secondary structure (DSSP, 8-state):
-------------------------PPP-------EEEEES-----TTSS-HHHHHHHHTT-EEEEE---------HHHHHHHHT-GGG-SEEEE-SHHHHHHHHHHHHHTT-HHHIIIIIHHHHHTSEEEESSHHHHHHHHHTT---B-GGG-SHHHHHHHHHHHHHHS----TT-PPPPPPPPP--------